Protein AF-Q67LI9-F1 (afdb_monomer)

Foldseek 3Di:
DDFLNDDDDWLVVLLVSLVVVLVVCLVVLFLLNLQSVLLSLLSVLLVVCLVDPQAPDSPLVGQLSRQLSRLVRVLVVCVVVVHDHQLLSVLLRVCRVVLQFDSLLNNVSSCLCSLQQRNLVSLLVSCVVVVVVVDPVSLVRSVVRLCSSLVSLQVSLVVSVVLSCVLCVVPCVVVVVLCVVSVVCSDSVVSSVSSVNSSVLSVQCNPQPDDVSNVVSSVVSSVVSNVVSVVSRVSPVRNVCSVVSVVSSPDDDD

InterPro domains:
  IPR046037 Protein of unknown function DUF5995 [PF19458] (11-233)

Secondary structure (DSSP, 8-state):
-EETTEE--SHHHHHHHHHHHHHHHHHHT-TTHHHHHHHHHHHHHHHHHHTSTT-S-HHHHHHHHHHHHHHHHHHHHHHHHT----HHHHHHHHHHHTT-S-HHHHHHHHHHIIIIIIHHHHHHHHHHHHTGGG-HHHHHHHHHHHHHHHHHHHHHHHHHHHHHHHHHHHHHGGGHHHHHHHHHHHSHHHHHHHHHHHHHHHHHHHH-SSHHHHHHHHHHHHHHHHHHHHHHHH-HHHHHHHHHHGGGTT----

Organism: Symbiobacterium thermophilum (strain DSM 24528 / JCM 14929 / IAM 14863 / T) (NCBI:txid292459)

Nearest PDB structures (foldseek):
  8r5s-assembly1_B  TM=1.930E-01  e=5.412E-01  unidentified
  7unh-assembly1_A  TM=2.767E-01  e=8.060E+00  synthetic construct
  8tid-assembly1_C  TM=1.828E-01  e=8.060E+00  Tetrahymena thermophila

Structure (mmCIF, N/CA/C/O backbone):
data_AF-Q67LI9-F1
#
_entry.id   AF-Q67LI9-F1
#
loop_
_atom_site.group_PDB
_atom_site.id
_atom_site.type_symbol
_atom_site.label_atom_id
_atom_site.label_alt_id
_atom_site.label_comp_id
_atom_site.label_asym_id
_atom_site.label_entity_id
_atom_site.label_seq_id
_atom_site.pdbx_PDB_ins_code
_atom_site.Cartn_x
_atom_site.Cartn_y
_atom_site.Cartn_z
_atom_site.occupancy
_atom_site.B_iso_or_equiv
_atom_site.auth_seq_id
_atom_site.auth_comp_id
_atom_site.auth_asym_id
_atom_site.auth_atom_id
_atom_site.pdbx_PDB_model_num
ATOM 1 N N . MET A 1 1 ? -5.775 -15.664 7.928 1.00 85.06 1 MET A N 1
ATOM 2 C CA . MET A 1 1 ? -6.724 -14.981 6.993 1.00 85.06 1 MET A CA 1
ATOM 3 C C . MET A 1 1 ? -6.527 -15.551 5.591 1.00 85.06 1 MET A C 1
ATOM 5 O O . MET A 1 1 ? -5.397 -15.896 5.289 1.00 85.06 1 MET A O 1
ATOM 9 N N . ARG A 1 2 ? -7.555 -15.694 4.735 1.00 85.88 2 ARG A N 1
ATOM 10 C CA . ARG A 1 2 ? -7.341 -16.197 3.357 1.00 85.88 2 ARG A CA 1
ATOM 11 C C . ARG A 1 2 ? -7.031 -15.061 2.378 1.00 85.88 2 ARG A C 1
ATOM 13 O O . ARG A 1 2 ? -7.727 -14.051 2.404 1.00 85.88 2 ARG A O 1
ATOM 20 N N . MET A 1 3 ? -6.006 -15.234 1.543 1.00 87.56 3 MET A N 1
ATOM 21 C CA . MET A 1 3 ? -5.584 -14.292 0.493 1.00 87.56 3 MET A CA 1
ATOM 22 C C . MET A 1 3 ? -5.038 -15.072 -0.698 1.00 87.56 3 MET A C 1
ATOM 24 O O . MET A 1 3 ? -4.199 -15.955 -0.508 1.00 87.56 3 MET A O 1
ATOM 28 N N . GLY A 1 4 ? -5.486 -14.771 -1.918 1.00 75.31 4 GLY A N 1
ATOM 29 C CA . GLY A 1 4 ? -4.904 -15.376 -3.116 1.00 75.31 4 GLY A CA 1
ATOM 30 C C . GLY A 1 4 ? -5.006 -16.905 -3.124 1.00 75.31 4 GLY A C 1
ATOM 31 O O . GLY A 1 4 ? -4.106 -17.592 -3.600 1.00 75.31 4 GLY A O 1
ATOM 32 N N . GLY A 1 5 ? -6.067 -17.441 -2.514 1.00 79.19 5 GLY A N 1
ATOM 33 C CA . GLY A 1 5 ? -6.303 -18.878 -2.364 1.00 79.19 5 GLY A CA 1
ATOM 34 C C . GLY A 1 5 ? -5.589 -19.569 -1.193 1.00 79.19 5 GLY A C 1
ATOM 35 O O . GLY A 1 5 ? -5.961 -20.703 -0.887 1.00 79.19 5 GLY A O 1
ATOM 36 N N . ALA A 1 6 ? -4.658 -18.918 -0.488 1.00 84.81 6 ALA A N 1
ATOM 37 C CA . ALA A 1 6 ? -3.889 -19.506 0.616 1.00 84.81 6 ALA A CA 1
ATOM 38 C C . ALA A 1 6 ? -4.281 -18.938 1.988 1.00 84.81 6 ALA A C 1
ATOM 40 O O . ALA A 1 6 ? -4.876 -17.864 2.085 1.00 84.81 6 ALA A O 1
ATOM 41 N N . GLU A 1 7 ? -3.953 -19.667 3.054 1.00 91.38 7 GLU A N 1
ATOM 42 C CA . GLU A 1 7 ? -4.004 -19.144 4.419 1.00 91.38 7 GLU A CA 1
ATOM 43 C C . GLU A 1 7 ? -2.727 -18.347 4.715 1.00 91.38 7 GLU A C 1
ATOM 45 O O . GLU A 1 7 ? -1.626 -18.798 4.420 1.00 91.38 7 GLU A O 1
ATOM 50 N N . VAL A 1 8 ? -2.895 -17.147 5.265 1.00 95.12 8 VAL A N 1
ATOM 51 C CA . VAL A 1 8 ? -1.826 -16.202 5.598 1.00 95.12 8 VAL A CA 1
ATOM 52 C C . VAL A 1 8 ? -1.918 -15.868 7.080 1.00 95.12 8 VAL A C 1
ATOM 54 O O . VAL A 1 8 ? -2.942 -15.328 7.530 1.00 95.12 8 VAL A O 1
ATOM 57 N N . ASN A 1 9 ? -0.851 -16.181 7.816 1.00 93.06 9 ASN A N 1
ATOM 58 C CA . ASN A 1 9 ? -0.729 -15.976 9.260 1.00 93.06 9 ASN A CA 1
ATOM 59 C C . ASN A 1 9 ? 0.399 -15.006 9.639 1.00 93.06 9 ASN A C 1
ATOM 61 O O . ASN A 1 9 ? 0.410 -14.502 10.758 1.00 93.06 9 ASN A O 1
ATOM 65 N N . GLY A 1 10 ? 1.302 -14.693 8.709 1.00 96.38 10 GLY A N 1
ATOM 66 C CA . GLY A 1 10 ? 2.385 -13.735 8.917 1.00 96.38 10 GLY A CA 1
ATOM 67 C C . GLY A 1 10 ? 2.911 -13.142 7.616 1.00 96.38 10 GLY A C 1
ATOM 68 O O . GLY A 1 10 ? 2.437 -13.455 6.518 1.00 96.38 10 GLY A O 1
ATOM 69 N N . ILE A 1 11 ? 3.914 -12.274 7.734 1.00 96.81 11 ILE A N 1
ATOM 70 C CA . ILE A 1 11 ? 4.489 -11.579 6.574 1.00 96.81 11 ILE A CA 1
ATOM 71 C C . ILE A 1 11 ? 5.223 -12.526 5.608 1.00 96.81 11 ILE A C 1
ATOM 73 O O . ILE A 1 11 ? 5.323 -12.237 4.415 1.00 96.81 11 ILE A O 1
ATOM 77 N N . ASP A 1 12 ? 5.721 -13.663 6.103 1.00 96.94 12 ASP A N 1
ATOM 78 C CA . ASP A 1 12 ? 6.359 -14.695 5.281 1.00 96.94 12 ASP A CA 1
ATOM 79 C C . ASP A 1 12 ? 5.343 -15.407 4.371 1.00 96.94 12 ASP A C 1
ATOM 81 O O . ASP A 1 12 ? 5.588 -15.533 3.168 1.00 96.94 12 ASP A O 1
ATOM 85 N N . ASP A 1 13 ? 4.167 -15.768 4.895 1.00 97.44 13 ASP A N 1
ATOM 86 C CA . ASP A 1 13 ? 3.078 -16.339 4.090 1.00 97.44 13 ASP A CA 1
ATOM 87 C C . ASP A 1 13 ? 2.585 -15.334 3.043 1.00 97.44 13 ASP A C 1
ATOM 89 O O . ASP A 1 13 ? 2.362 -15.682 1.883 1.00 97.44 13 ASP A O 1
ATOM 93 N N . LEU A 1 14 ? 2.464 -14.058 3.431 1.00 97.88 14 LEU A N 1
ATOM 94 C CA . LEU A 1 14 ? 2.095 -12.985 2.511 1.00 97.88 14 LEU A CA 1
ATOM 95 C C . LEU A 1 14 ? 3.089 -12.892 1.342 1.00 97.88 14 LEU A C 1
ATOM 97 O O . LEU A 1 14 ? 2.675 -12.817 0.184 1.00 97.88 14 LEU A O 1
ATOM 101 N N . ALA A 1 15 ? 4.394 -12.930 1.625 1.00 97.38 15 ALA A N 1
ATOM 102 C CA . ALA A 1 15 ? 5.422 -12.908 0.588 1.00 97.38 15 ALA A CA 1
ATOM 103 C C . ALA A 1 15 ? 5.319 -14.121 -0.354 1.00 97.38 15 ALA A C 1
ATOM 105 O O . ALA A 1 15 ? 5.457 -13.958 -1.569 1.00 97.38 15 ALA A O 1
ATOM 106 N N . ALA A 1 16 ? 5.007 -15.307 0.176 1.00 97.19 16 ALA A N 1
ATOM 107 C CA . ALA A 1 16 ? 4.789 -16.504 -0.633 1.00 97.19 16 ALA A CA 1
ATOM 108 C C . ALA A 1 16 ? 3.566 -16.366 -1.562 1.00 97.19 16 ALA A C 1
ATOM 110 O O . ALA A 1 16 ? 3.640 -16.726 -2.739 1.00 97.19 16 ALA A O 1
ATOM 111 N N . VAL A 1 17 ? 2.460 -15.777 -1.087 1.00 97.56 17 VAL A N 1
ATOM 112 C CA . VAL A 1 17 ? 1.289 -15.483 -1.936 1.00 97.56 17 VAL A CA 1
ATOM 113 C C . VAL A 1 17 ? 1.656 -14.516 -3.066 1.00 97.56 17 VAL A C 1
ATOM 115 O O . VAL A 1 17 ? 1.248 -14.727 -4.214 1.00 97.56 17 VAL A O 1
ATOM 118 N N . MET A 1 18 ? 2.460 -13.486 -2.778 1.00 97.75 18 MET A N 1
ATOM 119 C CA . MET A 1 18 ? 2.963 -12.563 -3.802 1.00 97.75 18 MET A CA 1
ATOM 120 C C . MET A 1 18 ? 3.827 -13.276 -4.845 1.00 97.75 18 MET A C 1
ATOM 122 O O . MET A 1 18 ? 3.674 -12.998 -6.032 1.00 97.75 18 MET A O 1
ATOM 126 N N . ASP A 1 19 ? 4.690 -14.206 -4.430 1.00 97.00 19 ASP A N 1
ATOM 127 C CA . ASP A 1 19 ? 5.540 -14.988 -5.336 1.00 97.00 19 ASP A CA 1
ATOM 128 C C . ASP A 1 19 ? 4.728 -15.830 -6.322 1.00 97.00 19 ASP A C 1
ATOM 130 O O . ASP A 1 19 ? 5.009 -15.831 -7.522 1.00 97.00 19 ASP A O 1
ATOM 134 N N . VAL A 1 20 ? 3.670 -16.487 -5.844 1.00 96.69 20 VAL A N 1
ATOM 135 C CA . VAL A 1 20 ? 2.765 -17.263 -6.703 1.00 96.69 20 VAL A CA 1
ATOM 136 C C . VAL A 1 20 ? 2.093 -16.368 -7.751 1.00 96.69 20 VAL A C 1
ATOM 138 O O . VAL A 1 20 ? 2.043 -16.719 -8.934 1.00 96.69 20 VAL A O 1
ATOM 141 N N . HIS A 1 21 ? 1.610 -15.190 -7.348 1.00 96.12 21 HIS A N 1
ATOM 142 C CA . HIS A 1 21 ? 0.944 -14.257 -8.261 1.00 96.12 21 HIS A CA 1
ATOM 143 C C . HIS A 1 21 ? 1.915 -13.620 -9.253 1.00 96.12 21 HIS A C 1
ATOM 145 O O . HIS A 1 21 ? 1.576 -13.501 -10.430 1.00 96.12 21 HIS A O 1
ATOM 151 N N . LEU A 1 22 ? 3.127 -13.270 -8.815 1.00 95.19 22 LEU A N 1
ATOM 152 C CA . LEU A 1 22 ? 4.182 -12.788 -9.703 1.00 95.19 22 LEU A CA 1
ATOM 153 C C . LEU A 1 22 ? 4.551 -13.841 -10.744 1.00 95.19 22 LEU A C 1
ATOM 155 O O . LEU A 1 22 ? 4.566 -13.531 -11.929 1.00 95.19 22 LEU A O 1
ATOM 159 N N . ALA A 1 23 ? 4.740 -15.101 -10.345 1.00 94.88 23 ALA A N 1
ATOM 160 C CA . ALA A 1 23 ? 5.041 -16.176 -11.288 1.00 94.88 23 ALA A CA 1
ATOM 161 C C . ALA A 1 23 ? 3.936 -16.362 -12.349 1.00 94.88 23 ALA A C 1
ATOM 163 O O . ALA A 1 23 ? 4.237 -16.641 -13.514 1.00 94.88 23 ALA A O 1
ATOM 164 N N . ARG A 1 24 ? 2.660 -16.191 -11.969 1.00 94.94 24 ARG A N 1
ATOM 165 C CA . ARG A 1 24 ? 1.522 -16.186 -12.905 1.00 94.94 24 ARG A CA 1
ATOM 166 C C . ARG A 1 24 ? 1.581 -14.976 -13.840 1.00 94.94 24 ARG A C 1
ATOM 168 O O . ARG A 1 24 ? 1.595 -15.144 -15.055 1.00 94.94 24 ARG A O 1
ATOM 175 N N . PHE A 1 25 ? 1.681 -13.769 -13.290 1.00 93.38 25 PHE A N 1
ATOM 176 C CA . PHE A 1 25 ? 1.723 -12.539 -14.081 1.00 93.38 25 PHE A CA 1
ATOM 177 C C . PHE A 1 25 ? 2.907 -12.497 -15.054 1.00 93.38 25 PHE A C 1
ATOM 179 O O . PHE A 1 25 ? 2.765 -12.025 -16.180 1.00 93.38 25 PHE A O 1
ATOM 186 N N . ASP A 1 26 ? 4.048 -13.064 -14.679 1.00 88.06 26 ASP A N 1
ATOM 187 C CA . ASP A 1 26 ? 5.252 -13.109 -15.512 1.00 88.06 26 ASP A CA 1
ATOM 188 C C . ASP A 1 26 ? 5.137 -14.076 -16.679 1.00 88.06 26 ASP A C 1
ATOM 190 O O . ASP A 1 26 ? 5.690 -13.837 -17.758 1.00 88.06 26 ASP A O 1
ATOM 194 N N . ARG A 1 27 ? 4.415 -15.176 -16.462 1.00 92.00 27 ARG A N 1
ATOM 195 C CA . ARG A 1 27 ? 4.072 -16.132 -17.511 1.00 92.00 27 ARG A CA 1
ATOM 196 C C . ARG A 1 27 ? 3.156 -15.490 -18.548 1.00 92.00 27 ARG A C 1
ATOM 198 O O . ARG A 1 27 ? 3.379 -15.676 -19.741 1.00 92.00 27 ARG A O 1
ATOM 205 N N . ASP A 1 28 ? 2.202 -14.689 -18.087 1.00 89.81 28 ASP A N 1
ATOM 206 C CA . ASP A 1 28 ? 1.152 -14.104 -18.925 1.00 89.81 28 ASP A CA 1
ATOM 207 C C . ASP A 1 28 ? 1.546 -12.728 -19.510 1.00 89.81 28 ASP A C 1
ATOM 209 O O . ASP A 1 28 ? 0.832 -12.143 -20.334 1.00 89.81 28 ASP A O 1
ATOM 213 N N . GLY A 1 29 ? 2.702 -12.189 -19.101 1.00 84.81 29 GLY A N 1
ATOM 214 C CA . GLY A 1 29 ? 3.136 -10.837 -19.456 1.00 84.81 29 GLY A CA 1
ATOM 215 C C . GLY A 1 29 ? 2.133 -9.778 -18.988 1.00 84.81 29 GLY A C 1
ATOM 216 O O . GLY A 1 29 ? 1.773 -8.868 -19.751 1.00 84.81 29 GLY A O 1
ATOM 217 N N . ASP A 1 30 ? 1.620 -9.954 -17.773 1.00 89.44 30 ASP A N 1
ATOM 218 C CA . ASP A 1 30 ? 0.623 -9.103 -17.140 1.00 89.44 30 ASP A CA 1
ATOM 219 C C . ASP A 1 30 ? 1.289 -7.883 -16.488 1.00 89.44 30 ASP A C 1
ATOM 221 O O . ASP A 1 30 ? 2.209 -7.991 -15.677 1.00 89.44 30 ASP A O 1
ATOM 225 N N . HIS A 1 31 ? 0.799 -6.694 -16.835 1.00 89.56 31 HIS A N 1
ATOM 226 C CA . HIS A 1 31 ? 1.325 -5.428 -16.331 1.00 89.56 31 HIS A CA 1
ATOM 227 C C . HIS A 1 31 ? 1.081 -5.231 -14.830 1.00 89.56 31 HIS A C 1
ATOM 229 O O . HIS A 1 31 ? 1.785 -4.446 -14.197 1.00 89.56 31 HIS A O 1
ATOM 235 N N . ARG A 1 32 ? 0.145 -5.973 -14.225 1.00 93.69 32 ARG A N 1
ATOM 236 C CA . ARG A 1 32 ? -0.070 -5.973 -12.771 1.00 93.69 32 ARG A CA 1
ATOM 237 C C . ARG A 1 32 ? 1.166 -6.456 -11.999 1.00 93.69 32 ARG A C 1
ATOM 239 O O . ARG A 1 32 ? 1.338 -6.060 -10.846 1.00 93.69 32 ARG A O 1
ATOM 246 N N . ALA A 1 33 ? 2.076 -7.205 -12.641 1.00 92.06 33 ALA A N 1
ATOM 247 C CA . ALA A 1 33 ? 3.378 -7.561 -12.066 1.00 92.06 33 ALA A CA 1
ATOM 248 C C . ALA A 1 33 ? 4.219 -6.335 -11.680 1.00 92.06 33 ALA A C 1
ATOM 250 O O . ALA A 1 33 ? 4.979 -6.400 -10.719 1.00 92.06 33 ALA A O 1
ATOM 251 N N . ALA A 1 34 ? 4.083 -5.216 -12.400 1.00 89.38 34 ALA A N 1
ATOM 252 C CA . ALA A 1 34 ? 4.878 -4.007 -12.197 1.00 89.38 34 ALA A CA 1
ATOM 253 C C . ALA A 1 34 ? 4.811 -3.502 -10.752 1.00 89.38 34 ALA A C 1
ATOM 255 O O . ALA A 1 34 ? 5.822 -3.414 -10.055 1.00 89.38 34 ALA A O 1
ATOM 256 N N . PHE A 1 35 ? 3.593 -3.213 -10.296 1.00 93.94 35 PHE A N 1
ATOM 257 C CA . PHE A 1 35 ? 3.341 -2.791 -8.929 1.00 93.94 35 PHE A CA 1
ATOM 258 C C . PHE A 1 35 ? 3.609 -3.928 -7.938 1.00 93.94 35 PHE A C 1
ATOM 260 O O . PHE A 1 35 ? 4.260 -3.696 -6.921 1.00 93.94 35 PHE A O 1
ATOM 267 N N . LEU A 1 36 ? 3.167 -5.158 -8.238 1.00 96.06 36 LEU A N 1
ATOM 268 C CA . LEU A 1 36 ? 3.312 -6.276 -7.305 1.00 96.06 36 LEU A CA 1
ATOM 269 C C . LEU A 1 36 ? 4.783 -6.581 -6.976 1.00 96.06 36 LEU A C 1
ATOM 271 O O . LEU A 1 36 ? 5.085 -6.920 -5.836 1.00 96.06 36 LEU A O 1
ATOM 275 N N . ARG A 1 37 ? 5.724 -6.393 -7.912 1.00 93.38 37 ARG A N 1
ATOM 276 C CA . ARG A 1 37 ? 7.164 -6.534 -7.628 1.00 93.38 37 ARG A CA 1
ATOM 277 C C . ARG A 1 37 ? 7.670 -5.488 -6.650 1.00 93.38 37 ARG A C 1
ATOM 279 O O . ARG A 1 37 ? 8.372 -5.837 -5.703 1.00 93.38 37 ARG A O 1
ATOM 286 N N . VAL A 1 38 ? 7.310 -4.221 -6.866 1.00 92.94 38 VAL A N 1
ATOM 287 C CA . VAL A 1 38 ? 7.677 -3.122 -5.959 1.00 92.94 38 VAL A CA 1
ATOM 288 C C . VAL A 1 38 ? 7.086 -3.376 -4.575 1.00 92.94 38 VAL A C 1
ATOM 290 O O . VAL A 1 38 ? 7.788 -3.275 -3.568 1.00 92.94 38 VAL A O 1
ATOM 293 N N . TYR A 1 39 ? 5.819 -3.785 -4.525 1.00 96.50 39 TYR A N 1
ATOM 294 C CA . TYR A 1 39 ? 5.141 -4.091 -3.276 1.00 96.50 39 TYR A CA 1
ATOM 295 C C . TYR A 1 39 ? 5.767 -5.287 -2.548 1.00 96.50 39 TYR A C 1
ATOM 297 O O . TYR A 1 39 ? 6.025 -5.216 -1.343 1.00 96.50 39 TYR A O 1
ATOM 305 N N . ARG A 1 40 ? 6.109 -6.356 -3.272 1.00 96.88 40 ARG A N 1
ATOM 306 C CA . ARG A 1 40 ? 6.830 -7.493 -2.702 1.00 96.88 40 ARG A CA 1
ATOM 307 C C . ARG A 1 40 ? 8.186 -7.075 -2.154 1.00 96.88 40 ARG A C 1
ATOM 309 O O . ARG A 1 40 ? 8.519 -7.437 -1.030 1.00 96.88 40 ARG A O 1
ATOM 316 N N . HIS A 1 41 ? 8.960 -6.299 -2.907 1.00 94.62 41 HIS A N 1
ATOM 317 C CA . HIS A 1 41 ? 10.265 -5.829 -2.453 1.00 94.62 41 HIS A CA 1
ATOM 318 C C . HIS A 1 41 ? 10.153 -5.007 -1.158 1.00 94.62 41 HIS A C 1
ATOM 320 O O . HIS A 1 41 ? 10.883 -5.269 -0.202 1.00 94.62 41 HIS A O 1
ATOM 326 N N . MET A 1 42 ? 9.165 -4.109 -1.077 1.00 95.75 42 MET A N 1
ATOM 327 C CA . MET A 1 42 ? 8.843 -3.377 0.150 1.00 95.75 42 MET A CA 1
ATOM 328 C C . MET A 1 42 ? 8.455 -4.315 1.305 1.00 95.75 42 MET A C 1
ATOM 330 O O . MET A 1 42 ? 8.948 -4.162 2.421 1.00 95.75 42 MET A O 1
ATOM 334 N N . THR A 1 43 ? 7.618 -5.319 1.044 1.00 97.56 43 THR A N 1
ATOM 335 C CA . THR A 1 43 ? 7.177 -6.306 2.046 1.00 97.56 43 THR A CA 1
ATOM 336 C C . THR A 1 43 ? 8.357 -7.096 2.616 1.00 97.56 43 THR A C 1
ATOM 338 O O . THR A 1 43 ? 8.474 -7.247 3.831 1.00 97.56 43 THR A O 1
ATOM 341 N N . LEU A 1 44 ? 9.294 -7.528 1.766 1.00 97.25 44 LEU A N 1
ATOM 342 C CA . LEU A 1 44 ? 10.511 -8.212 2.210 1.00 97.25 44 LEU A CA 1
ATOM 343 C C . LEU A 1 44 ? 11.442 -7.298 3.017 1.00 97.25 44 LEU A C 1
ATOM 345 O O . LEU A 1 44 ? 12.062 -7.758 3.977 1.00 97.25 44 LEU A O 1
ATOM 349 N N . ALA A 1 45 ? 11.533 -6.016 2.656 1.00 97.00 45 ALA A N 1
ATOM 350 C CA . ALA A 1 45 ? 12.309 -5.040 3.413 1.00 97.00 45 ALA A CA 1
ATOM 351 C C . ALA A 1 45 ? 11.710 -4.807 4.811 1.00 97.00 45 ALA A C 1
ATOM 353 O O . ALA A 1 45 ? 12.446 -4.789 5.797 1.00 97.00 45 ALA A O 1
ATOM 354 N N . VAL A 1 46 ? 10.379 -4.705 4.922 1.00 97.94 46 VAL A N 1
ATOM 355 C CA . VAL A 1 46 ? 9.682 -4.636 6.218 1.00 97.94 46 VAL A CA 1
ATOM 356 C C . VAL A 1 46 ? 9.926 -5.903 7.029 1.00 97.94 46 VAL A C 1
ATOM 358 O O . VAL A 1 46 ? 10.305 -5.802 8.194 1.00 97.94 46 VAL A O 1
ATOM 361 N N . ARG A 1 47 ? 9.804 -7.086 6.414 1.00 97.62 47 ARG A N 1
ATOM 362 C CA . ARG A 1 47 ? 10.091 -8.369 7.068 1.00 97.62 47 ARG A CA 1
ATOM 363 C C . ARG A 1 47 ? 11.478 -8.401 7.706 1.00 97.62 47 ARG A C 1
ATOM 365 O O . ARG A 1 47 ? 11.626 -8.867 8.829 1.00 97.62 47 ARG A O 1
ATOM 372 N N . GLU A 1 48 ? 12.496 -7.901 7.013 1.00 97.31 48 GLU A N 1
ATOM 373 C CA . GLU A 1 48 ? 13.849 -7.853 7.570 1.00 97.31 48 GLU A CA 1
ATOM 374 C C . GLU A 1 48 ? 13.952 -6.892 8.766 1.00 97.31 48 GLU A C 1
ATOM 376 O O . GLU A 1 48 ? 14.654 -7.173 9.737 1.00 97.31 48 GLU A O 1
ATOM 381 N N . ARG A 1 49 ? 13.221 -5.772 8.740 1.00 97.56 49 ARG A N 1
ATOM 382 C CA . ARG A 1 49 ? 13.191 -4.805 9.850 1.00 97.56 49 ARG A CA 1
ATOM 383 C C . ARG A 1 49 ? 12.437 -5.317 11.071 1.00 97.56 49 ARG A C 1
ATOM 385 O O . ARG A 1 49 ? 12.830 -4.973 12.179 1.00 97.56 49 ARG A O 1
ATOM 392 N N . LEU A 1 50 ? 11.427 -6.167 10.885 1.00 97.62 50 LEU A N 1
ATOM 393 C CA . LEU A 1 50 ? 10.707 -6.827 11.981 1.00 97.62 50 LEU A CA 1
ATOM 394 C C . LEU A 1 50 ? 11.620 -7.713 12.845 1.00 97.62 50 LEU A C 1
ATOM 396 O O . LEU A 1 50 ? 11.353 -7.899 14.027 1.00 97.62 50 LEU A O 1
ATOM 400 N N . ARG A 1 51 ? 12.725 -8.223 12.285 1.00 95.44 51 ARG A N 1
ATOM 401 C CA . ARG A 1 51 ? 13.693 -9.093 12.981 1.00 95.44 51 ARG A CA 1
ATOM 402 C C . ARG A 1 51 ? 14.767 -8.326 13.762 1.00 95.44 51 ARG A C 1
ATOM 404 O O . ARG A 1 51 ? 15.691 -8.934 14.297 1.00 95.44 51 ARG A O 1
ATOM 411 N N . ARG A 1 52 ? 14.693 -6.993 13.797 1.00 95.06 52 ARG A N 1
ATOM 412 C CA . ARG A 1 52 ? 15.699 -6.099 14.391 1.00 95.06 52 ARG A CA 1
ATOM 413 C C . ARG A 1 52 ? 15.026 -5.109 15.354 1.00 95.06 52 ARG A C 1
ATOM 415 O O . ARG A 1 52 ? 13.832 -4.854 15.210 1.00 95.06 52 ARG A O 1
ATOM 422 N N . PRO A 1 53 ? 15.763 -4.496 16.301 1.00 95.50 53 PRO A N 1
ATOM 423 C CA . PRO A 1 53 ? 15.226 -3.446 17.171 1.00 95.50 53 PRO A CA 1
ATOM 424 C C . PRO A 1 53 ? 15.012 -2.145 16.378 1.00 95.50 53 PRO A C 1
ATOM 426 O O . PRO A 1 53 ? 15.825 -1.224 16.421 1.00 95.50 53 PRO A O 1
ATOM 429 N N . PHE A 1 54 ? 13.941 -2.108 15.587 1.00 96.69 54 PHE A N 1
ATOM 430 C CA . PHE A 1 54 ? 13.621 -1.013 14.669 1.00 96.69 54 PHE A CA 1
ATOM 431 C C . PHE A 1 54 ? 12.250 -0.381 14.944 1.00 96.69 54 PHE A C 1
ATOM 433 O O . PHE A 1 54 ? 12.099 0.832 14.801 1.00 96.69 54 PHE A O 1
ATOM 440 N N . PHE A 1 55 ? 11.276 -1.189 15.367 1.00 98.06 55 PHE A N 1
ATOM 441 C CA . PHE A 1 55 ? 9.925 -0.759 15.730 1.00 98.06 55 PHE A CA 1
ATOM 442 C C . PHE A 1 55 ? 9.715 -0.858 17.246 1.00 98.06 55 PHE A C 1
ATOM 444 O O . PHE A 1 55 ? 10.324 -1.704 17.902 1.00 98.06 55 PHE A O 1
ATOM 451 N N . LEU A 1 56 ? 8.852 -0.004 17.795 1.00 97.38 56 LEU A N 1
ATOM 452 C CA . LEU A 1 56 ? 8.410 -0.056 19.189 1.00 97.38 56 LEU A CA 1
ATOM 453 C C . LEU A 1 56 ? 7.479 -1.245 19.444 1.00 97.38 56 LEU A C 1
ATOM 455 O O . LEU A 1 56 ? 7.516 -1.812 20.536 1.00 97.38 56 LEU A O 1
ATOM 459 N N . ASP A 1 57 ? 6.664 -1.613 18.457 1.00 97.06 57 ASP A N 1
ATOM 460 C CA . ASP A 1 57 ? 5.843 -2.821 18.434 1.00 97.06 57 ASP A CA 1
ATOM 461 C C . ASP A 1 57 ? 5.916 -3.493 17.046 1.00 97.06 57 ASP A C 1
ATOM 463 O O . ASP A 1 57 ? 5.101 -3.225 16.154 1.00 97.06 57 ASP A O 1
ATOM 467 N N . PRO A 1 58 ? 6.890 -4.400 16.843 1.00 97.50 58 PRO A N 1
ATOM 468 C CA . PRO A 1 58 ? 7.007 -5.166 15.606 1.00 97.50 58 PRO A CA 1
ATOM 469 C C . PRO A 1 58 ? 5.752 -5.990 15.282 1.00 97.50 58 PRO A C 1
ATOM 471 O O . PRO A 1 58 ? 5.402 -6.136 14.112 1.00 97.50 58 PRO A O 1
ATOM 474 N N . ALA A 1 59 ? 5.040 -6.499 16.291 1.00 96.94 59 ALA A N 1
ATOM 475 C CA . ALA A 1 59 ? 3.859 -7.326 16.067 1.00 96.94 59 ALA A CA 1
ATOM 476 C C . ALA A 1 59 ? 2.699 -6.498 15.494 1.00 96.94 59 ALA A C 1
ATOM 478 O O . ALA A 1 59 ? 1.982 -6.967 14.611 1.00 96.94 59 ALA A O 1
ATOM 479 N N . TRP A 1 60 ? 2.528 -5.254 15.950 1.00 97.25 60 TRP A N 1
ATOM 480 C CA . TRP A 1 60 ? 1.566 -4.320 15.359 1.00 97.25 60 TRP A CA 1
ATOM 481 C C . TRP A 1 60 ? 1.901 -4.008 13.900 1.00 97.25 60 TRP A C 1
ATOM 483 O O . TRP A 1 60 ? 1.023 -4.063 13.038 1.00 97.25 60 TRP A O 1
ATOM 493 N N . VAL A 1 61 ? 3.177 -3.757 13.594 1.00 98.38 61 VAL A N 1
ATOM 494 C CA . VAL A 1 61 ? 3.620 -3.506 12.214 1.00 98.38 61 VAL A CA 1
ATOM 495 C C . VAL A 1 61 ? 3.369 -4.718 11.315 1.00 98.38 61 VAL A C 1
ATOM 497 O O . VAL A 1 61 ? 2.924 -4.548 10.180 1.00 98.38 61 VAL A O 1
ATOM 500 N N . GLU A 1 62 ? 3.597 -5.937 11.808 1.00 98.19 62 GLU A N 1
ATOM 501 C CA . GLU A 1 62 ? 3.286 -7.158 11.063 1.00 98.19 62 GLU A CA 1
ATOM 502 C C . GLU A 1 62 ? 1.780 -7.315 10.817 1.00 98.19 62 GLU A C 1
ATOM 504 O O . GLU A 1 62 ? 1.377 -7.579 9.683 1.00 98.19 62 GLU A O 1
ATOM 509 N N . ARG A 1 63 ? 0.933 -7.069 11.829 1.00 97.81 63 ARG A N 1
ATOM 510 C CA . ARG A 1 63 ? -0.532 -7.071 11.659 1.00 97.81 63 ARG A CA 1
ATOM 511 C C . ARG A 1 63 ? -0.971 -6.071 10.592 1.00 97.81 63 ARG A C 1
ATOM 513 O O . ARG A 1 63 ? -1.768 -6.426 9.722 1.00 97.81 63 ARG A O 1
ATOM 520 N N . VAL A 1 64 ? -0.418 -4.854 10.614 1.00 98.25 64 VAL A N 1
ATOM 521 C CA . VAL A 1 64 ? -0.655 -3.838 9.577 1.00 98.25 64 VAL A CA 1
ATOM 522 C C . VAL A 1 64 ? -0.213 -4.355 8.212 1.00 98.25 64 VAL A C 1
ATOM 524 O O . VAL A 1 64 ? -1.002 -4.291 7.278 1.00 98.25 64 VAL A O 1
ATOM 527 N N . ALA A 1 65 ? 0.995 -4.909 8.077 1.00 98.19 65 ALA A N 1
ATOM 528 C CA . ALA A 1 65 ? 1.511 -5.406 6.800 1.00 98.19 65 ALA A CA 1
ATOM 529 C C . ALA A 1 65 ? 0.658 -6.547 6.216 1.00 98.19 65 ALA A C 1
ATOM 531 O O . ALA A 1 65 ? 0.323 -6.518 5.030 1.00 98.19 65 ALA A O 1
ATOM 532 N N . VAL A 1 66 ? 0.258 -7.515 7.044 1.00 98.12 66 VAL A N 1
ATOM 533 C CA . VAL A 1 66 ? -0.598 -8.638 6.634 1.00 98.12 66 VAL A CA 1
ATOM 534 C C . VAL A 1 66 ? -1.984 -8.141 6.241 1.00 98.12 66 VAL A C 1
ATOM 536 O O . VAL A 1 66 ? -2.478 -8.478 5.163 1.00 98.12 66 VAL A O 1
ATOM 539 N N . ARG A 1 67 ? -2.608 -7.291 7.065 1.00 98.31 67 ARG A N 1
ATOM 540 C CA . ARG A 1 67 ? -3.929 -6.739 6.750 1.00 98.31 67 ARG A CA 1
ATOM 541 C C . ARG A 1 67 ? -3.890 -5.863 5.501 1.00 98.31 67 ARG A C 1
ATOM 543 O O . ARG A 1 67 ? -4.815 -5.915 4.701 1.00 98.31 67 ARG A O 1
ATOM 550 N N . PHE A 1 68 ? -2.807 -5.126 5.292 1.00 98.31 68 PHE A N 1
ATOM 551 C CA . PHE A 1 68 ? -2.586 -4.341 4.085 1.00 98.31 68 PHE A CA 1
ATOM 552 C C . PHE A 1 68 ? -2.508 -5.225 2.838 1.00 98.31 68 PHE A C 1
ATOM 554 O O . PHE A 1 68 ? -3.204 -4.957 1.861 1.00 98.31 68 PHE A O 1
ATOM 561 N N . GLY A 1 69 ? -1.778 -6.341 2.914 1.00 98.06 69 GLY A N 1
ATOM 562 C CA . GLY A 1 69 ? -1.746 -7.354 1.856 1.00 98.06 69 GLY A CA 1
ATOM 563 C C . GLY A 1 69 ? -3.122 -7.910 1.514 1.00 98.06 69 GLY A C 1
ATOM 564 O O . GLY A 1 69 ? -3.446 -8.052 0.335 1.00 98.06 69 GLY A O 1
ATOM 565 N N . TRP A 1 70 ? -3.970 -8.138 2.520 1.00 97.94 70 TRP A N 1
ATOM 566 C CA . TRP A 1 70 ? -5.342 -8.578 2.273 1.00 97.94 70 TRP A CA 1
ATOM 567 C C . TRP A 1 70 ? -6.132 -7.593 1.415 1.00 97.94 70 TRP A C 1
ATOM 569 O O . TRP A 1 70 ? -6.790 -8.033 0.483 1.00 97.94 70 TRP A O 1
ATOM 579 N N . TYR A 1 71 ? -6.055 -6.284 1.684 1.00 98.38 71 TYR A N 1
ATOM 580 C CA . TYR A 1 71 ? -6.798 -5.285 0.898 1.00 98.38 71 TYR A CA 1
ATOM 581 C C . TYR A 1 71 ? -6.395 -5.311 -0.582 1.00 98.38 71 TYR A C 1
ATOM 583 O O . TYR A 1 71 ? -7.259 -5.232 -1.456 1.00 98.38 71 TYR A O 1
ATOM 591 N N . TYR A 1 72 ? -5.102 -5.496 -0.871 1.00 98.25 72 TYR A N 1
ATOM 592 C CA . TYR A 1 72 ? -4.627 -5.660 -2.245 1.00 98.25 72 TYR A CA 1
ATOM 593 C C . TYR A 1 72 ? -5.200 -6.921 -2.905 1.00 98.25 72 TYR A C 1
ATOM 595 O O . TYR A 1 72 ? -5.736 -6.847 -4.012 1.00 98.25 72 TYR A O 1
ATOM 603 N N . PHE A 1 73 ? -5.098 -8.078 -2.241 1.00 97.88 73 PHE A N 1
ATOM 604 C CA . PHE A 1 73 ? -5.559 -9.343 -2.818 1.00 97.88 73 PHE A CA 1
ATOM 605 C C . PHE A 1 73 ? -7.086 -9.429 -2.911 1.00 97.88 73 PHE A C 1
ATOM 607 O O . PHE A 1 73 ? -7.585 -9.972 -3.889 1.00 97.88 73 PHE A O 1
ATOM 614 N N . ASP A 1 74 ? -7.829 -8.837 -1.976 1.00 97.50 74 ASP A N 1
ATOM 615 C CA . ASP A 1 74 ? -9.288 -8.708 -2.059 1.00 97.50 74 ASP A CA 1
ATOM 616 C C . ASP A 1 74 ? -9.695 -7.861 -3.275 1.00 97.50 74 ASP A C 1
ATOM 618 O O . ASP A 1 74 ? -10.523 -8.284 -4.081 1.00 97.50 74 ASP A O 1
ATOM 622 N N . ALA A 1 75 ? -9.054 -6.704 -3.482 1.00 98.06 75 ALA A N 1
ATOM 623 C CA . 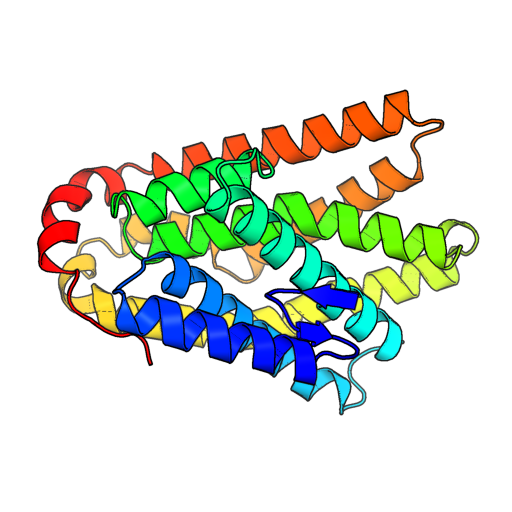ALA A 1 75 ? -9.300 -5.880 -4.664 1.00 98.06 75 ALA A CA 1
ATOM 624 C C . ALA A 1 75 ? -8.938 -6.611 -5.970 1.00 98.06 75 ALA A C 1
ATOM 626 O O . ALA A 1 75 ? -9.666 -6.515 -6.960 1.00 98.06 75 ALA A O 1
ATOM 627 N N . LEU A 1 76 ? -7.828 -7.352 -5.978 1.00 97.44 76 LEU A N 1
ATOM 628 C CA . LEU A 1 76 ? -7.398 -8.136 -7.132 1.00 97.44 76 LEU A CA 1
ATOM 629 C C . LEU A 1 76 ? -8.388 -9.264 -7.454 1.00 97.44 76 LEU A C 1
ATOM 631 O O . LEU A 1 76 ? -8.772 -9.418 -8.611 1.00 97.44 76 LEU A O 1
ATOM 635 N N . GLU A 1 77 ? -8.816 -10.033 -6.453 1.00 96.25 77 GLU A N 1
ATOM 636 C CA . GLU A 1 77 ? -9.763 -11.137 -6.629 1.00 96.25 77 GLU A CA 1
ATOM 637 C C . GLU A 1 77 ? -11.122 -10.646 -7.136 1.00 96.25 77 GLU A C 1
ATOM 639 O O . GLU A 1 77 ? -11.670 -11.249 -8.059 1.00 96.25 77 GLU A O 1
ATOM 644 N N . ARG A 1 78 ? -11.642 -9.536 -6.592 1.00 96.88 78 ARG A N 1
ATOM 645 C CA . ARG A 1 78 ? -12.876 -8.902 -7.092 1.00 96.88 78 ARG A CA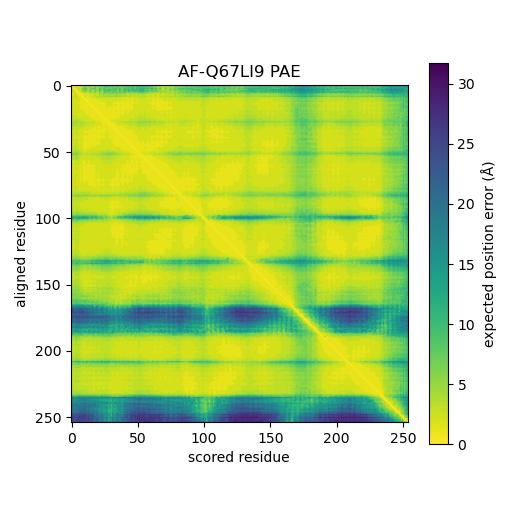 1
ATOM 646 C C . ARG A 1 78 ? -12.751 -8.545 -8.568 1.00 96.88 78 ARG A C 1
ATOM 648 O O . ARG A 1 78 ? -13.592 -8.940 -9.368 1.00 96.88 78 ARG A O 1
ATOM 655 N N . PHE A 1 79 ? -11.660 -7.876 -8.943 1.00 97.00 79 PHE A N 1
ATOM 656 C CA . PHE A 1 79 ? -11.409 -7.512 -10.336 1.00 97.00 79 PHE A CA 1
ATOM 657 C C . PHE A 1 79 ? -11.342 -8.741 -11.258 1.00 97.00 79 PHE A C 1
ATOM 659 O O . PHE A 1 79 ? -11.918 -8.734 -12.342 1.00 97.00 79 PHE A O 1
ATOM 666 N N . GLU A 1 80 ? -10.664 -9.814 -10.836 1.00 95.12 80 GLU A N 1
ATOM 667 C CA . GLU A 1 80 ? -10.528 -11.041 -11.636 1.00 95.12 80 GLU A CA 1
ATOM 668 C C . GLU A 1 80 ? -11.838 -11.825 -11.784 1.00 95.12 80 GLU A C 1
ATOM 670 O O . GLU A 1 80 ? -12.015 -12.523 -12.782 1.00 95.12 80 GLU A O 1
ATOM 675 N N . ARG A 1 81 ? -12.763 -11.692 -10.827 1.00 96.06 81 ARG A N 1
ATOM 676 C CA . ARG A 1 81 ? -14.112 -12.278 -10.892 1.00 96.06 81 ARG A CA 1
ATOM 677 C C . ARG A 1 81 ? -15.110 -11.423 -11.676 1.00 96.06 81 ARG A C 1
ATOM 679 O O . ARG A 1 81 ? -16.202 -11.901 -11.966 1.00 96.06 81 ARG A O 1
ATOM 686 N N . GLY A 1 82 ? -14.732 -10.202 -12.056 1.00 95.50 82 GLY A N 1
ATOM 687 C CA . GLY A 1 82 ? -15.627 -9.240 -12.700 1.00 95.50 82 GLY A CA 1
ATOM 688 C C . GLY A 1 82 ? -16.546 -8.494 -11.727 1.00 95.50 82 GLY A C 1
ATOM 689 O O . GLY A 1 82 ? -17.519 -7.895 -12.177 1.00 95.50 82 GLY A O 1
ATOM 690 N N . ASP A 1 83 ? -16.239 -8.524 -10.428 1.00 96.44 83 ASP A N 1
ATOM 691 C CA . ASP A 1 83 ? -16.900 -7.716 -9.400 1.00 96.44 83 ASP A CA 1
ATOM 692 C C . ASP A 1 83 ? -16.302 -6.295 -9.344 1.00 96.44 83 ASP A C 1
ATOM 694 O O . ASP A 1 83 ? -15.321 -5.982 -10.024 1.00 96.44 83 ASP A O 1
ATOM 698 N N . ASP A 1 84 ? -16.855 -5.439 -8.478 1.00 94.12 84 ASP A N 1
ATOM 699 C CA . ASP A 1 84 ? -16.407 -4.057 -8.284 1.00 94.12 84 ASP A CA 1
ATOM 700 C C . ASP A 1 84 ? -15.342 -3.937 -7.164 1.00 94.12 84 ASP A C 1
ATOM 702 O O . ASP A 1 84 ? -15.675 -3.951 -5.968 1.00 94.12 84 ASP A O 1
ATOM 706 N N . PRO A 1 85 ? -14.040 -3.791 -7.492 1.00 97.31 85 PRO A N 1
ATOM 707 C CA . PRO A 1 85 ? -13.026 -3.388 -6.519 1.00 97.31 85 PRO A CA 1
ATOM 708 C C . PRO A 1 85 ? -13.129 -1.883 -6.194 1.00 97.31 85 PRO A C 1
ATOM 710 O O . PRO A 1 85 ? -13.820 -1.135 -6.893 1.00 97.31 85 PRO A O 1
ATOM 713 N N . PRO A 1 86 ? -12.402 -1.382 -5.172 1.00 97.75 86 PRO A N 1
ATOM 714 C CA . PRO A 1 86 ? -12.346 0.052 -4.886 1.00 97.75 86 PRO A CA 1
ATOM 715 C C . PRO A 1 86 ? -11.981 0.884 -6.133 1.00 97.75 86 PRO A C 1
ATOM 717 O O . PRO A 1 86 ? -11.131 0.452 -6.916 1.00 97.75 86 PRO A O 1
ATOM 720 N N . PRO A 1 87 ? -12.544 2.095 -6.332 1.00 98.25 87 PRO A N 1
ATOM 721 C CA . PRO A 1 87 ? -12.441 2.803 -7.613 1.00 98.25 87 PRO A CA 1
ATOM 722 C C . PRO A 1 87 ? -11.010 3.062 -8.110 1.00 98.25 87 PRO A C 1
ATOM 724 O O . PRO A 1 87 ? -10.742 2.958 -9.308 1.00 98.25 87 PRO A O 1
ATOM 727 N N . ALA A 1 88 ? -10.072 3.374 -7.209 1.00 98.12 88 ALA A N 1
ATOM 728 C CA . ALA A 1 88 ? -8.663 3.556 -7.566 1.00 98.12 88 ALA A CA 1
ATOM 729 C C . ALA A 1 88 ? -8.012 2.247 -8.057 1.00 98.12 88 ALA A C 1
ATOM 731 O O . ALA A 1 88 ? -7.263 2.267 -9.037 1.00 98.12 88 ALA A O 1
ATOM 732 N N . TRP A 1 89 ? -8.349 1.113 -7.430 1.00 98.44 89 TRP A N 1
ATOM 733 C CA . TRP A 1 89 ? -7.922 -0.219 -7.865 1.00 98.44 89 TRP A CA 1
ATOM 734 C C . TRP A 1 89 ? -8.555 -0.619 -9.192 1.00 98.44 89 TRP A C 1
ATOM 736 O O . TRP A 1 89 ? -7.827 -1.032 -10.092 1.00 98.44 89 TRP A O 1
ATOM 746 N N . ALA A 1 90 ? -9.870 -0.422 -9.350 1.00 98.06 90 ALA A N 1
ATOM 747 C CA . ALA A 1 90 ? -10.570 -0.652 -10.614 1.00 98.06 90 ALA A CA 1
ATOM 748 C C . ALA A 1 90 ? -9.851 0.065 -11.764 1.00 98.06 90 ALA A C 1
ATOM 750 O O . ALA A 1 90 ? -9.524 -0.538 -12.782 1.00 98.06 90 ALA A O 1
ATOM 751 N N . TYR A 1 91 ? -9.522 1.345 -11.562 1.00 97.38 91 TYR A N 1
ATOM 752 C CA . TYR A 1 91 ? -8.829 2.165 -12.549 1.00 97.38 91 TYR A CA 1
ATOM 753 C C . TYR A 1 91 ? -7.412 1.660 -12.864 1.00 97.38 91 TYR A C 1
ATOM 755 O O . TYR A 1 91 ? -7.035 1.575 -14.036 1.00 97.38 91 TYR A O 1
ATOM 763 N N . ALA A 1 92 ? -6.629 1.314 -11.837 1.00 96.81 92 ALA A N 1
ATOM 764 C CA . ALA A 1 92 ? -5.275 0.787 -11.998 1.00 96.81 92 ALA A CA 1
ATOM 765 C C . ALA A 1 92 ? -5.271 -0.554 -12.754 1.00 96.81 92 ALA A C 1
ATOM 767 O O . ALA A 1 92 ? -4.527 -0.714 -13.727 1.00 96.81 92 ALA A O 1
ATOM 768 N N . PHE A 1 93 ? -6.137 -1.491 -12.362 1.00 96.75 93 PHE A N 1
ATOM 769 C CA . PHE A 1 93 ? -6.239 -2.801 -12.998 1.00 96.75 93 PHE A CA 1
ATOM 770 C C . PHE A 1 93 ? -6.768 -2.716 -14.432 1.00 96.75 93 PHE A C 1
ATOM 772 O O . PHE A 1 93 ? -6.204 -3.366 -15.311 1.00 96.75 93 PHE A O 1
ATOM 779 N N . ASP A 1 94 ? -7.746 -1.852 -14.719 1.00 95.06 94 ASP A N 1
ATOM 780 C CA . ASP A 1 94 ? -8.228 -1.607 -16.086 1.00 95.06 94 ASP A CA 1
ATOM 781 C C . ASP A 1 94 ? -7.110 -1.118 -17.017 1.00 95.06 94 ASP A C 1
ATOM 783 O O . ASP A 1 94 ? -7.013 -1.514 -18.185 1.00 95.06 94 ASP A O 1
ATOM 787 N N . ILE A 1 95 ? -6.262 -0.216 -16.520 1.00 92.06 95 ILE A N 1
ATOM 788 C CA . ILE A 1 95 ? -5.138 0.334 -17.280 1.00 92.06 95 ILE A CA 1
ATOM 789 C C . ILE A 1 95 ? -4.085 -0.741 -17.556 1.00 92.06 95 ILE A C 1
ATOM 791 O O . ILE A 1 95 ? -3.629 -0.850 -18.707 1.00 92.06 95 ILE A O 1
ATOM 795 N N . ALA A 1 96 ? -3.752 -1.536 -16.537 1.00 90.94 96 ALA A N 1
ATOM 796 C CA . ALA A 1 96 ? -2.806 -2.639 -16.635 1.00 90.94 96 ALA A CA 1
ATOM 797 C C . ALA A 1 96 ? -3.315 -3.725 -17.601 1.00 90.94 96 ALA A C 1
ATOM 799 O O . ALA A 1 96 ? -2.613 -4.084 -18.548 1.00 90.94 96 ALA A O 1
ATOM 800 N N . ALA A 1 97 ? -4.570 -4.165 -17.457 1.00 89.06 97 ALA A N 1
ATOM 801 C CA . ALA A 1 97 ? -5.197 -5.181 -18.307 1.00 89.06 97 ALA A CA 1
ATOM 802 C C . ALA A 1 97 ? -5.228 -4.760 -19.785 1.00 89.06 97 ALA A C 1
ATOM 804 O O . ALA A 1 97 ? -4.952 -5.549 -20.689 1.00 89.06 97 ALA A O 1
ATOM 805 N N . ARG A 1 98 ? -5.491 -3.475 -20.054 1.00 86.88 98 ARG A N 1
ATOM 806 C CA . ARG A 1 98 ? -5.495 -2.925 -21.419 1.00 86.88 98 ARG A CA 1
ATOM 807 C C . ARG A 1 98 ? -4.088 -2.615 -21.951 1.00 86.88 98 ARG A C 1
ATOM 809 O O . ARG A 1 98 ? -3.964 -2.179 -23.101 1.00 86.88 98 ARG A O 1
ATOM 816 N N . LYS A 1 99 ? -3.036 -2.796 -21.140 1.00 80.06 99 LYS A N 1
ATOM 817 C CA . LYS A 1 99 ? -1.625 -2.515 -21.467 1.00 80.06 99 LYS A CA 1
ATOM 818 C C . LYS A 1 99 ? -1.440 -1.105 -22.053 1.00 80.06 99 LYS A C 1
ATOM 820 O O . LYS A 1 99 ? -0.802 -0.921 -23.103 1.00 80.06 99 LYS A O 1
ATOM 825 N N . ARG A 1 100 ? -2.101 -0.115 -21.428 1.00 69.81 100 ARG A N 1
ATOM 826 C CA . ARG A 1 100 ? -2.220 1.283 -21.912 1.00 69.81 100 ARG A CA 1
ATOM 827 C C . ARG A 1 100 ? -1.245 2.265 -21.254 1.00 69.81 100 ARG A C 1
ATOM 829 O O . ARG A 1 100 ? -1.192 3.417 -21.690 1.00 69.81 100 ARG A O 1
ATOM 836 N N . ALA A 1 101 ? -0.536 1.840 -20.218 1.00 72.94 101 ALA A N 1
ATOM 837 C CA . ALA A 1 101 ? 0.369 2.658 -19.422 1.00 72.94 101 ALA A CA 1
ATOM 838 C C . ALA A 1 101 ? 1.841 2.281 -19.642 1.00 72.94 101 ALA A C 1
ATOM 840 O O . ALA A 1 101 ? 2.163 1.216 -20.172 1.00 72.94 101 ALA A O 1
ATOM 841 N N . PHE A 1 102 ? 2.730 3.194 -19.248 1.00 76.62 102 PHE A N 1
ATOM 842 C CA . PHE A 1 102 ? 4.128 2.864 -18.971 1.00 76.62 102 PHE A CA 1
ATOM 843 C C . PHE A 1 102 ? 4.222 2.115 -17.646 1.00 76.62 102 PHE A C 1
ATOM 845 O O . PHE A 1 102 ? 3.428 2.381 -16.750 1.00 76.62 102 PHE A O 1
ATOM 852 N N . LEU A 1 103 ? 5.260 1.299 -17.471 1.00 77.94 103 LEU A N 1
ATOM 853 C CA . LEU A 1 103 ? 5.511 0.601 -16.208 1.00 77.94 103 LEU A CA 1
ATOM 854 C C . LEU A 1 103 ? 5.540 1.539 -15.004 1.00 77.94 103 LEU A C 1
ATOM 856 O O . LEU A 1 103 ? 4.969 1.222 -13.972 1.00 77.94 103 LEU A O 1
ATOM 860 N N . LEU A 1 104 ? 6.160 2.715 -15.146 1.00 80.00 104 LEU A N 1
ATOM 861 C CA . LEU A 1 104 ? 6.173 3.721 -14.086 1.00 80.00 104 LEU A CA 1
ATOM 862 C C . LEU A 1 104 ? 4.753 4.164 -13.698 1.00 80.00 104 LEU A C 1
ATOM 864 O O . LEU A 1 104 ? 4.478 4.368 -12.523 1.00 80.00 104 LEU A O 1
ATOM 868 N N . GLN A 1 105 ? 3.835 4.281 -14.665 1.00 85.75 105 GLN A N 1
ATOM 869 C CA . GLN A 1 105 ? 2.435 4.590 -14.363 1.00 85.75 105 GLN A CA 1
ATOM 870 C C . GLN A 1 105 ? 1.741 3.399 -13.709 1.00 85.75 105 GLN A C 1
ATOM 872 O O . GLN A 1 105 ? 1.007 3.615 -12.757 1.00 85.75 105 GLN A O 1
ATOM 877 N N . ASP A 1 106 ? 1.985 2.167 -14.167 1.00 88.56 106 ASP A N 1
ATOM 878 C CA . ASP A 1 106 ? 1.429 0.964 -13.533 1.00 88.56 106 ASP A CA 1
ATOM 879 C C . ASP A 1 106 ? 1.875 0.867 -12.055 1.00 88.56 106 ASP A C 1
ATOM 881 O O . ASP A 1 106 ? 1.051 0.621 -11.173 1.00 88.56 106 ASP A O 1
ATOM 885 N N . ILE A 1 107 ? 3.150 1.166 -11.766 1.00 89.94 107 ILE A N 1
ATOM 886 C CA . ILE A 1 107 ? 3.701 1.249 -10.402 1.00 89.94 107 ILE A CA 1
ATOM 887 C C . ILE A 1 107 ? 3.017 2.361 -9.601 1.00 89.94 107 ILE A C 1
ATOM 889 O O . ILE A 1 107 ? 2.491 2.094 -8.525 1.00 89.94 107 ILE A O 1
ATOM 893 N N . LEU A 1 108 ? 2.995 3.596 -10.113 1.00 91.44 108 LEU A N 1
ATOM 894 C CA . LEU A 1 108 ? 2.430 4.750 -9.404 1.00 91.44 108 LEU A CA 1
ATOM 895 C C . LEU A 1 108 ? 0.927 4.602 -9.142 1.00 91.44 108 LEU A C 1
ATOM 897 O O . LEU A 1 108 ? 0.456 4.966 -8.068 1.00 91.44 108 LEU A O 1
ATOM 901 N N . LEU A 1 109 ? 0.174 4.053 -10.097 1.00 94.88 109 LEU A N 1
ATOM 902 C CA . LEU A 1 109 ? -1.257 3.788 -9.946 1.00 94.88 109 LEU A CA 1
ATOM 903 C C . LEU A 1 109 ? -1.510 2.758 -8.844 1.00 94.88 109 LEU A C 1
ATOM 905 O O . LEU A 1 109 ? -2.368 2.989 -7.993 1.00 94.88 109 LEU A O 1
ATOM 909 N N . GLY A 1 110 ? -0.738 1.667 -8.829 1.00 96.75 110 GLY A N 1
ATOM 910 C CA . GLY A 1 110 ? -0.815 0.667 -7.769 1.00 96.75 110 GLY A CA 1
ATOM 911 C C . GLY A 1 110 ? -0.395 1.227 -6.409 1.00 96.75 110 GLY A C 1
ATOM 912 O O . GLY A 1 110 ? -1.101 1.029 -5.428 1.00 96.75 110 GLY A O 1
ATOM 913 N N . MET A 1 111 ? 0.691 2.003 -6.343 1.00 95.88 111 MET A N 1
ATOM 914 C CA . MET A 1 111 ? 1.130 2.658 -5.105 1.00 95.88 111 MET A CA 1
ATOM 915 C C . MET A 1 111 ? 0.089 3.637 -4.577 1.00 95.88 111 MET A C 1
ATOM 917 O O . MET A 1 111 ? -0.152 3.663 -3.377 1.00 95.88 111 MET A O 1
ATOM 921 N N . ASN A 1 112 ? -0.541 4.421 -5.448 1.00 97.50 112 ASN A N 1
ATOM 922 C CA . ASN A 1 112 ? -1.611 5.325 -5.054 1.00 97.50 112 ASN A CA 1
ATOM 923 C C . ASN A 1 112 ? -2.819 4.560 -4.494 1.00 97.50 112 ASN A C 1
ATOM 925 O O . ASN A 1 112 ? -3.283 4.887 -3.405 1.00 97.50 112 ASN A O 1
ATOM 929 N N . ALA A 1 113 ? -3.314 3.542 -5.204 1.00 98.38 113 ALA A N 1
ATOM 930 C CA . ALA A 1 113 ? -4.437 2.745 -4.717 1.00 98.38 113 ALA A CA 1
ATOM 931 C C . ALA A 1 113 ? -4.084 2.067 -3.382 1.00 98.38 113 ALA A C 1
ATOM 933 O O . ALA A 1 113 ? -4.831 2.148 -2.414 1.00 98.38 113 ALA A O 1
ATOM 934 N N . HIS A 1 114 ? -2.888 1.506 -3.269 1.00 98.25 114 HIS A N 1
ATOM 935 C CA . HIS A 1 114 ? -2.490 0.836 -2.047 1.00 98.25 114 HIS A CA 1
ATOM 936 C C . HIS A 1 114 ? -2.288 1.818 -0.884 1.00 98.25 114 HIS A C 1
ATOM 938 O O . HIS A 1 114 ? -2.905 1.693 0.165 1.00 98.25 114 HIS A O 1
ATOM 944 N N . ILE A 1 115 ? -1.479 2.861 -1.058 1.00 97.88 115 ILE A N 1
ATOM 945 C CA . ILE A 1 115 ? -1.149 3.793 0.026 1.00 97.88 115 ILE A CA 1
ATOM 946 C C . ILE A 1 115 ? -2.345 4.678 0.375 1.00 97.88 115 ILE A C 1
ATOM 948 O O . ILE A 1 115 ? -2.690 4.775 1.546 1.00 97.88 115 ILE A O 1
ATOM 952 N N . ASN A 1 116 ? -2.977 5.330 -0.602 1.00 98.19 116 ASN A N 1
ATOM 953 C CA . ASN A 1 116 ? -3.963 6.375 -0.316 1.00 98.19 116 ASN A CA 1
ATOM 954 C C . ASN A 1 116 ? -5.381 5.832 -0.124 1.00 98.19 116 ASN A C 1
ATOM 956 O O . ASN A 1 116 ? -6.145 6.458 0.606 1.00 98.19 116 ASN A O 1
ATOM 960 N N . ASN A 1 117 ? -5.735 4.690 -0.729 1.00 98.38 117 ASN A N 1
ATOM 961 C CA . ASN A 1 117 ? -7.049 4.071 -0.533 1.00 98.38 117 ASN A CA 1
ATOM 962 C C . ASN A 1 117 ? -7.044 3.014 0.580 1.00 98.38 117 ASN A C 1
ATOM 964 O O . ASN A 1 117 ? -7.870 3.103 1.486 1.00 98.38 117 ASN A O 1
ATOM 968 N N . ASP A 1 118 ? -6.131 2.039 0.545 1.00 98.69 118 ASP A N 1
ATOM 969 C CA . ASP A 1 118 ? -6.210 0.894 1.466 1.00 98.69 118 ASP A CA 1
ATOM 970 C C . ASP A 1 118 ? -5.644 1.218 2.857 1.00 98.69 118 ASP A C 1
ATOM 972 O O . ASP A 1 118 ? -6.271 0.924 3.876 1.00 98.69 118 ASP A O 1
ATOM 97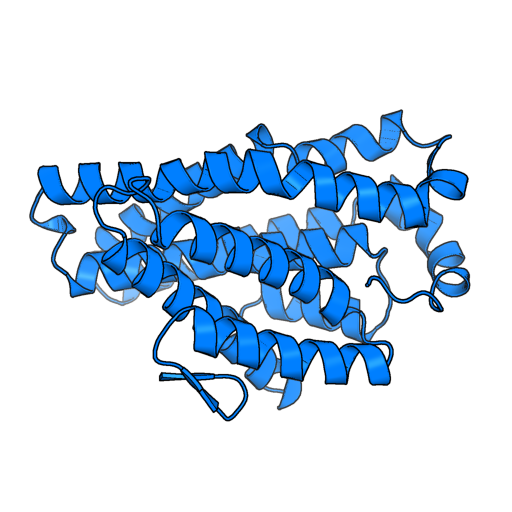6 N N . LEU A 1 119 ? -4.461 1.841 2.928 1.00 98.56 119 LEU A N 1
ATOM 977 C CA . LEU A 1 119 ? -3.735 1.993 4.195 1.0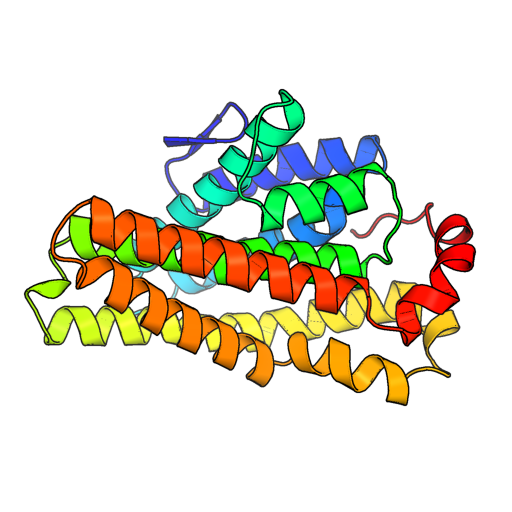0 98.56 119 LEU A CA 1
ATOM 978 C C . LEU A 1 119 ? -4.499 2.777 5.281 1.00 98.56 119 LEU A C 1
ATOM 980 O O . LEU A 1 119 ? -4.417 2.369 6.442 1.00 98.56 119 LEU A O 1
ATOM 984 N N . PRO A 1 120 ? -5.269 3.847 4.982 1.00 98.62 120 PRO A N 1
ATOM 985 C CA . PRO A 1 120 ? -6.065 4.519 6.005 1.00 98.62 120 PRO A CA 1
ATOM 986 C C . PRO A 1 120 ? -7.110 3.593 6.632 1.00 98.62 120 PRO A C 1
ATOM 988 O O . PRO A 1 120 ? -7.341 3.662 7.839 1.00 98.62 120 PRO A O 1
ATOM 991 N N . LEU A 1 121 ? -7.719 2.721 5.817 1.00 98.69 121 LEU A N 1
ATOM 992 C CA . LEU A 1 121 ? -8.721 1.751 6.257 1.00 98.69 121 LEU A CA 1
ATOM 993 C C . LEU A 1 121 ? -8.077 0.706 7.167 1.00 98.69 121 LEU A C 1
ATOM 995 O O . LEU A 1 121 ? -8.582 0.460 8.257 1.00 98.69 121 LEU A O 1
ATOM 999 N N . VAL A 1 122 ? -6.922 0.172 6.760 1.00 98.56 122 VAL A N 1
ATOM 1000 C CA . VAL A 1 122 ? -6.139 -0.799 7.540 1.00 98.56 122 VAL A CA 1
ATOM 1001 C C . VAL A 1 122 ? -5.730 -0.229 8.895 1.00 98.56 122 VAL A C 1
ATOM 1003 O O . VAL A 1 122 ? -5.946 -0.865 9.925 1.00 98.56 122 VAL A O 1
ATOM 1006 N N . VAL A 1 123 ? -5.150 0.974 8.906 1.00 98.25 123 VAL A N 1
ATOM 1007 C CA . VAL A 1 123 ? -4.678 1.612 10.140 1.00 98.25 123 VAL A CA 1
ATOM 1008 C C . VAL A 1 123 ? -5.854 1.900 11.072 1.00 98.25 123 VAL A C 1
ATOM 1010 O O . VAL A 1 123 ? -5.780 1.569 12.250 1.00 98.25 123 VAL A O 1
ATOM 1013 N N . ALA A 1 124 ? -6.959 2.456 10.565 1.00 97.81 124 ALA A N 1
ATOM 1014 C CA . ALA A 1 124 ? -8.144 2.713 11.384 1.00 97.81 124 ALA A CA 1
ATOM 1015 C C . ALA A 1 124 ? -8.778 1.425 11.934 1.00 97.81 124 ALA A C 1
ATOM 1017 O O . ALA A 1 124 ? -9.243 1.410 13.071 1.00 97.81 124 ALA A O 1
ATOM 1018 N N . GLU A 1 125 ? -8.804 0.355 11.138 1.00 97.25 125 GLU A N 1
ATOM 1019 C CA . GLU A 1 125 ? -9.333 -0.950 11.537 1.00 97.25 125 GLU A CA 1
ATOM 1020 C C . GLU A 1 125 ? -8.527 -1.548 12.697 1.00 97.25 125 GLU A C 1
ATOM 1022 O O . GLU A 1 125 ? -9.115 -1.937 13.704 1.00 97.25 125 GLU A O 1
ATOM 1027 N N . ILE A 1 126 ? -7.195 -1.556 12.593 1.00 97.25 126 ILE A N 1
ATOM 1028 C CA . ILE A 1 126 ? -6.317 -2.123 13.626 1.00 97.25 126 ILE A CA 1
ATOM 1029 C C . ILE A 1 126 ? -6.316 -1.263 14.891 1.00 97.25 126 ILE A C 1
ATOM 1031 O O . ILE A 1 126 ? -6.472 -1.807 15.980 1.00 97.25 126 ILE A O 1
ATOM 1035 N N . LEU A 1 127 ? -6.211 0.067 14.761 1.00 96.44 127 LEU A N 1
ATOM 1036 C CA . LEU A 1 127 ? -6.263 0.975 15.914 1.00 96.44 127 LEU A CA 1
ATOM 1037 C C . LEU A 1 127 ? -7.552 0.772 16.723 1.00 96.44 127 LEU A C 1
ATOM 1039 O O . LEU A 1 127 ? -7.491 0.623 17.940 1.00 96.44 127 LEU A O 1
ATOM 1043 N N . ARG A 1 128 ? -8.705 0.695 16.040 1.00 94.56 128 ARG A N 1
ATOM 1044 C CA . ARG A 1 128 ? -10.006 0.456 16.681 1.00 94.56 128 ARG A CA 1
ATOM 1045 C C . ARG A 1 128 ? -10.088 -0.925 17.330 1.00 94.56 128 ARG A C 1
ATOM 1047 O O . ARG A 1 128 ? -10.667 -1.054 18.403 1.00 94.56 128 ARG A O 1
ATOM 1054 N N . ALA A 1 129 ? -9.557 -1.958 16.675 1.00 94.56 129 ALA A N 1
ATOM 1055 C CA . ALA A 1 129 ? -9.585 -3.321 17.201 1.00 94.56 129 ALA A CA 1
ATOM 1056 C C . ALA A 1 129 ? -8.755 -3.468 18.488 1.00 94.56 129 ALA A C 1
ATOM 1058 O O . ALA A 1 129 ? -9.127 -4.243 19.366 1.00 94.56 129 ALA A O 1
ATOM 1059 N N . GLU A 1 130 ? -7.663 -2.712 18.613 1.00 93.56 130 GLU A N 1
ATOM 1060 C CA . GLU A 1 130 ? -6.792 -2.712 19.796 1.00 93.56 130 GLU A CA 1
ATOM 1061 C C . GLU A 1 130 ? -7.232 -1.702 20.871 1.00 93.56 130 GLU A C 1
ATOM 1063 O O . GLU A 1 130 ? -6.739 -1.738 21.997 1.00 93.56 130 GLU A O 1
ATOM 1068 N N . GLY A 1 131 ? -8.208 -0.838 20.566 1.00 91.06 131 GLY A N 1
ATOM 1069 C CA . GLY A 1 131 ? -8.664 0.218 21.470 1.00 91.06 131 GLY A CA 1
ATOM 1070 C C . GLY A 1 131 ? -7.629 1.329 21.665 1.00 91.06 131 GLY A C 1
ATOM 1071 O O . GLY A 1 131 ? -7.683 2.054 22.665 1.00 91.06 131 GLY A O 1
ATOM 1072 N N . ASP A 1 132 ? -6.690 1.473 20.725 1.00 86.88 132 ASP A N 1
ATOM 1073 C CA . ASP A 1 132 ? -5.573 2.420 20.787 1.00 86.88 132 ASP A CA 1
ATOM 1074 C C . ASP A 1 132 ? -6.057 3.878 20.836 1.00 86.88 132 ASP A C 1
ATOM 1076 O O . ASP A 1 132 ? -5.361 4.760 21.346 1.00 86.88 132 ASP A O 1
ATOM 1080 N N . GLU A 1 133 ? -7.273 4.161 20.357 1.00 80.25 133 GLU A N 1
ATOM 1081 C CA . GLU A 1 133 ? -7.885 5.489 20.427 1.00 80.25 133 GLU A CA 1
ATOM 1082 C C . GLU A 1 133 ? -8.157 5.962 21.862 1.00 80.25 133 GLU A C 1
ATOM 1084 O O . GLU A 1 133 ? -8.301 7.163 22.097 1.00 80.25 133 GLU A O 1
ATOM 1089 N N . ARG A 1 134 ? -8.195 5.035 22.827 1.00 84.75 134 ARG A N 1
ATOM 1090 C CA . ARG A 1 134 ? -8.445 5.317 24.249 1.00 84.75 134 ARG A CA 1
ATOM 1091 C C . ARG A 1 134 ? -7.179 5.733 24.998 1.00 84.75 134 ARG A C 1
ATOM 1093 O O . ARG A 1 134 ? -7.273 6.208 26.127 1.00 84.75 134 ARG A O 1
ATOM 1100 N N . SER A 1 135 ? -6.006 5.574 24.380 1.00 91.38 135 SER A N 1
ATOM 1101 C CA . SER A 1 135 ? -4.707 5.888 24.971 1.00 91.38 135 SER A CA 1
ATOM 1102 C C . SER A 1 135 ? -3.889 6.786 24.047 1.00 91.38 135 SER A C 1
ATOM 1104 O O . SER A 1 135 ? -3.443 6.388 22.969 1.00 91.38 135 SER A O 1
ATOM 1106 N N . VAL A 1 136 ? -3.624 8.014 24.503 1.00 88.62 136 VAL A N 1
ATOM 1107 C CA . VAL A 1 136 ? -2.727 8.942 23.794 1.00 88.62 136 VAL A CA 1
ATOM 1108 C C . VAL A 1 136 ? -1.334 8.331 23.639 1.00 88.62 136 VAL A C 1
ATOM 1110 O O . VAL A 1 136 ? -0.713 8.480 22.589 1.00 88.62 136 VAL A O 1
ATOM 1113 N N . PHE A 1 137 ? -0.860 7.611 24.657 1.00 90.56 137 PHE A N 1
ATOM 1114 C CA . PHE A 1 137 ? 0.448 6.967 24.631 1.00 90.56 137 PHE A CA 1
ATOM 1115 C C . PHE A 1 137 ? 0.535 5.893 23.541 1.00 90.56 137 PHE A C 1
ATOM 1117 O O . PHE A 1 137 ? 1.471 5.928 22.741 1.00 90.56 137 PHE A O 1
ATOM 1124 N N . GLU A 1 138 ? -0.463 5.008 23.439 1.00 92.75 138 GLU A N 1
ATOM 1125 C CA . GLU A 1 138 ? -0.485 3.991 22.378 1.00 92.75 138 GLU A CA 1
ATOM 1126 C C . GLU A 1 138 ? -0.611 4.631 20.999 1.00 92.75 138 GLU A C 1
ATOM 1128 O O . GLU A 1 138 ? 0.177 4.330 20.106 1.00 92.75 138 GLU A O 1
ATOM 1133 N N . THR A 1 139 ? -1.495 5.622 20.842 1.00 91.38 139 THR A N 1
ATOM 1134 C CA . THR A 1 139 ? -1.613 6.385 19.590 1.00 91.38 139 THR A CA 1
ATOM 1135 C C . THR A 1 139 ? -0.262 6.973 19.145 1.00 91.38 139 THR A C 1
ATOM 1137 O O . THR A 1 139 ? 0.075 6.909 17.960 1.00 91.38 139 THR A O 1
ATOM 1140 N N . VAL A 1 140 ? 0.532 7.537 20.065 1.00 94.50 140 VAL A N 1
ATOM 1141 C CA . VAL A 1 140 ? 1.865 8.090 19.757 1.00 94.50 140 VAL A CA 1
ATOM 1142 C C . VAL A 1 140 ? 2.852 6.990 19.357 1.00 94.50 140 VAL A C 1
ATOM 1144 O O . VAL A 1 140 ? 3.605 7.172 18.400 1.00 94.50 140 VAL A O 1
ATOM 1147 N N . ARG A 1 141 ? 2.831 5.833 20.028 1.00 95.31 141 ARG A N 1
ATOM 1148 C CA . ARG A 1 141 ? 3.671 4.677 19.668 1.00 95.31 141 ARG A CA 1
ATOM 1149 C C . ARG A 1 141 ? 3.318 4.127 18.289 1.00 95.31 141 ARG A C 1
ATOM 1151 O O . ARG A 1 141 ? 4.210 3.942 17.463 1.00 95.31 141 ARG A O 1
ATOM 1158 N N . ARG A 1 142 ? 2.024 3.964 17.994 1.00 96.56 142 ARG A N 1
ATOM 1159 C CA . ARG A 1 142 ? 1.533 3.543 16.671 1.00 96.56 142 ARG A CA 1
ATOM 1160 C C . ARG A 1 142 ? 1.928 4.534 15.586 1.00 96.56 142 ARG A C 1
ATOM 1162 O O . ARG A 1 142 ? 2.367 4.134 14.510 1.00 96.56 142 ARG A O 1
ATOM 1169 N N . ARG A 1 143 ? 1.831 5.837 15.876 1.00 96.81 143 ARG A N 1
ATOM 1170 C CA . ARG A 1 143 ? 2.284 6.891 14.962 1.00 96.81 143 ARG A CA 1
ATOM 1171 C C . ARG A 1 143 ? 3.781 6.782 14.686 1.00 96.81 143 ARG A C 1
ATOM 1173 O O . ARG A 1 143 ? 4.191 6.924 13.537 1.00 96.81 143 ARG A O 1
ATOM 1180 N N . PHE A 1 144 ? 4.587 6.533 15.717 1.00 97.62 144 PHE A N 1
ATOM 1181 C CA . PHE A 1 144 ? 6.026 6.356 15.559 1.00 97.62 144 PHE A CA 1
ATOM 1182 C C . PHE A 1 144 ? 6.343 5.183 14.627 1.00 97.62 144 PHE A C 1
ATOM 1184 O O . PHE A 1 144 ? 7.075 5.375 13.659 1.00 97.62 144 PHE A O 1
ATOM 1191 N N . ASP A 1 145 ? 5.762 4.004 14.859 1.00 98.00 145 ASP A N 1
ATOM 1192 C CA . ASP A 1 145 ? 6.016 2.821 14.026 1.00 98.00 145 ASP A CA 1
ATOM 1193 C C . ASP A 1 145 ? 5.490 2.981 12.598 1.00 98.00 145 ASP A C 1
ATOM 1195 O O . ASP A 1 145 ? 6.171 2.616 11.635 1.00 98.00 145 ASP A O 1
ATOM 1199 N N . HIS A 1 146 ? 4.329 3.622 12.438 1.00 97.81 146 HIS A N 1
ATOM 1200 C CA . HIS A 1 146 ? 3.837 4.053 11.134 1.00 97.81 146 HIS A CA 1
ATOM 1201 C C . HIS A 1 146 ? 4.867 4.937 10.411 1.00 97.81 146 HIS A C 1
ATOM 1203 O O . HIS A 1 146 ? 5.129 4.742 9.223 1.00 97.81 146 HIS A O 1
ATOM 1209 N N . ASP A 1 147 ? 5.490 5.892 11.096 1.00 96.81 147 ASP A N 1
ATOM 1210 C CA . ASP A 1 147 ? 6.465 6.793 10.481 1.00 96.81 147 ASP A CA 1
ATOM 1211 C C . ASP A 1 147 ? 7.842 6.144 10.278 1.00 96.81 147 ASP A C 1
ATOM 1213 O O . ASP A 1 147 ? 8.559 6.528 9.351 1.00 96.81 147 ASP A O 1
ATOM 1217 N N . GLN A 1 148 ? 8.205 5.118 11.056 1.00 96.88 148 GLN A N 1
ATOM 1218 C CA . GLN A 1 148 ? 9.441 4.350 10.848 1.00 96.88 148 GLN A CA 1
ATOM 1219 C C . GLN A 1 148 ? 9.476 3.653 9.483 1.00 96.88 148 GLN A C 1
ATOM 1221 O O . GLN A 1 148 ? 10.546 3.525 8.884 1.00 96.88 148 GLN A O 1
ATOM 1226 N N . ILE A 1 149 ? 8.318 3.289 8.925 1.00 96.19 149 ILE A N 1
ATOM 1227 C CA . ILE A 1 149 ? 8.217 2.754 7.558 1.00 96.19 149 ILE A CA 1
ATOM 1228 C C . ILE A 1 149 ? 8.766 3.736 6.510 1.00 96.19 149 ILE A C 1
ATOM 1230 O O . ILE A 1 149 ? 9.283 3.297 5.484 1.00 96.19 149 ILE A O 1
ATOM 1234 N N . ASN A 1 150 ? 8.758 5.050 6.768 1.00 93.69 150 ASN A N 1
ATOM 1235 C CA . ASN A 1 150 ? 9.351 6.038 5.857 1.00 93.69 150 ASN A CA 1
ATOM 1236 C C . ASN A 1 150 ? 10.855 5.809 5.653 1.00 93.69 150 ASN A C 1
ATOM 1238 O O . ASN A 1 150 ? 11.370 6.048 4.564 1.00 93.69 150 ASN A O 1
ATOM 1242 N N . ARG A 1 151 ? 11.561 5.313 6.677 1.00 93.69 151 ARG A N 1
ATOM 1243 C CA . ARG A 1 151 ? 12.981 4.954 6.556 1.00 93.69 151 ARG A CA 1
ATOM 1244 C C . ARG A 1 151 ? 13.174 3.686 5.728 1.00 93.69 151 ARG A C 1
ATOM 1246 O O . ARG A 1 151 ? 14.145 3.589 4.998 1.00 93.69 151 ARG A O 1
ATOM 1253 N N . VAL A 1 152 ? 12.237 2.741 5.795 1.00 93.88 152 VAL A N 1
ATOM 1254 C CA . VAL A 1 152 ? 12.257 1.559 4.918 1.00 93.88 152 VAL A CA 1
ATOM 1255 C C . VAL A 1 152 ? 12.028 1.975 3.463 1.00 93.88 152 VAL A C 1
ATOM 1257 O O . VAL A 1 152 ? 12.757 1.536 2.581 1.00 93.88 152 VAL A O 1
ATOM 1260 N N . LEU A 1 153 ? 11.075 2.882 3.219 1.00 89.69 153 LEU A N 1
ATOM 1261 C CA . LEU A 1 153 ? 10.828 3.449 1.890 1.00 89.69 153 LEU A CA 1
ATOM 1262 C C . LEU A 1 153 ? 12.055 4.179 1.342 1.00 89.69 153 LEU A C 1
ATOM 1264 O O . LEU A 1 153 ? 12.411 3.964 0.190 1.00 89.69 153 LEU A O 1
ATOM 1268 N N . HIS A 1 154 ? 12.722 4.990 2.164 1.00 87.94 154 HIS A N 1
ATOM 1269 C CA . HIS A 1 154 ? 13.951 5.682 1.775 1.00 87.94 154 HIS A CA 1
ATOM 1270 C C . HIS A 1 154 ? 15.019 4.722 1.224 1.00 87.94 154 HIS A C 1
ATOM 1272 O O . HIS A 1 154 ? 15.716 5.066 0.275 1.00 87.94 154 HIS A O 1
ATOM 1278 N N . ASP A 1 155 ? 15.113 3.514 1.780 1.00 87.88 155 ASP A N 1
ATOM 1279 C CA . ASP A 1 155 ? 16.120 2.529 1.377 1.00 87.88 155 ASP A CA 1
ATOM 1280 C C . ASP A 1 155 ? 15.678 1.696 0.158 1.00 87.88 155 ASP A C 1
ATOM 1282 O O . ASP A 1 155 ? 16.508 1.245 -0.626 1.00 87.88 155 ASP A O 1
ATOM 1286 N N . VAL A 1 156 ? 14.368 1.502 -0.019 1.00 87.81 156 VAL A N 1
ATOM 1287 C CA . VAL A 1 156 ? 13.775 0.693 -1.099 1.00 87.81 156 VAL A CA 1
ATOM 1288 C C . VAL A 1 156 ? 13.631 1.474 -2.408 1.00 87.81 156 VAL A C 1
ATOM 1290 O O . VAL A 1 156 ? 13.877 0.944 -3.492 1.00 87.81 156 VAL A O 1
ATOM 1293 N N . ILE A 1 157 ? 13.213 2.736 -2.324 1.00 84.38 157 ILE A N 1
ATOM 1294 C CA . ILE A 1 157 ? 12.844 3.554 -3.484 1.00 84.38 157 ILE A CA 1
ATOM 1295 C C . ILE A 1 157 ? 13.984 3.755 -4.492 1.00 84.38 157 ILE A C 1
ATOM 1297 O O . ILE A 1 157 ? 13.707 3.601 -5.684 1.00 84.38 157 ILE A O 1
ATOM 1301 N N . PRO A 1 158 ? 15.242 4.020 -4.085 1.00 83.31 158 PRO A N 1
ATOM 1302 C CA . PRO A 1 158 ? 16.341 4.159 -5.037 1.00 83.31 158 PRO A CA 1
ATOM 1303 C C . PRO A 1 158 ? 16.503 2.925 -5.932 1.0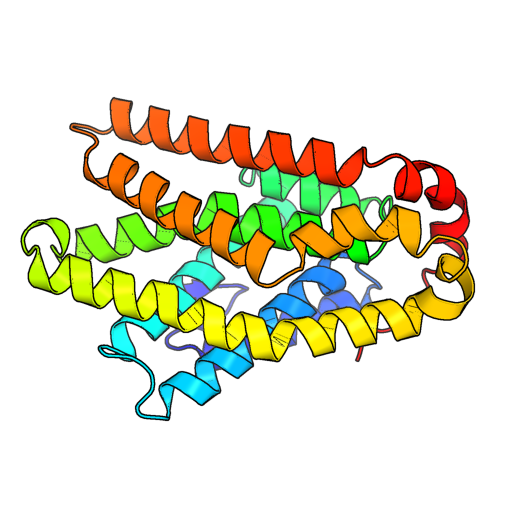0 83.31 158 PRO A C 1
ATOM 1305 O O . PRO A 1 158 ? 16.651 3.058 -7.142 1.00 83.31 158 PRO A O 1
ATOM 1308 N N . GLY A 1 159 ? 16.357 1.716 -5.377 1.00 80.38 159 GLY A N 1
ATOM 1309 C CA . GLY A 1 159 ? 16.418 0.477 -6.158 1.00 80.38 159 GLY A CA 1
ATOM 1310 C C . GLY A 1 159 ? 15.284 0.353 -7.182 1.00 80.38 159 GLY A C 1
ATOM 1311 O O . GLY A 1 159 ? 15.500 -0.126 -8.296 1.00 80.38 159 GLY A O 1
ATOM 1312 N N . VAL A 1 160 ? 14.083 0.832 -6.840 1.00 79.69 160 VAL A N 1
ATOM 1313 C CA . VAL A 1 160 ? 12.939 0.895 -7.768 1.00 79.69 160 VAL A CA 1
ATOM 1314 C C . VAL A 1 160 ? 13.206 1.905 -8.885 1.00 79.69 160 VAL A C 1
ATOM 1316 O O . VAL A 1 160 ? 12.982 1.592 -10.055 1.00 79.69 160 VAL A O 1
ATOM 1319 N N . GLN A 1 161 ? 13.711 3.093 -8.547 1.00 77.06 161 GLN A N 1
ATOM 1320 C CA . GLN A 1 161 ? 14.078 4.125 -9.520 1.00 77.06 161 GLN A CA 1
ATOM 1321 C C . GLN A 1 161 ? 15.182 3.639 -10.463 1.00 77.06 161 GLN A C 1
ATOM 1323 O O . GLN A 1 161 ? 15.060 3.823 -11.671 1.00 77.06 161 GLN A O 1
ATOM 1328 N N . ASP A 1 162 ? 16.206 2.958 -9.947 1.00 76.06 162 ASP A N 1
ATOM 1329 C CA . ASP A 1 162 ? 17.301 2.390 -10.737 1.00 76.06 162 ASP A CA 1
ATOM 1330 C C . ASP A 1 162 ? 16.828 1.283 -11.676 1.00 76.06 162 ASP A C 1
ATOM 1332 O O . ASP A 1 162 ? 17.305 1.171 -12.807 1.00 76.06 162 ASP A O 1
ATOM 1336 N N . GLU A 1 163 ? 15.889 0.447 -11.236 1.00 71.75 163 GLU A N 1
ATOM 1337 C CA . GLU A 1 163 ? 15.277 -0.567 -12.090 1.00 71.75 163 GLU A CA 1
ATOM 1338 C C . GLU A 1 163 ? 14.492 0.101 -13.226 1.00 71.75 163 GLU A C 1
ATOM 1340 O O . GLU A 1 163 ? 14.761 -0.147 -14.403 1.00 71.75 163 GLU A O 1
ATOM 1345 N N . VAL A 1 164 ? 13.592 1.032 -12.899 1.00 72.38 164 VAL A N 1
ATOM 1346 C CA . VAL A 1 164 ? 12.851 1.831 -13.888 1.00 72.38 164 VAL A CA 1
ATOM 1347 C C . VAL A 1 164 ? 13.829 2.531 -14.846 1.00 72.38 164 VAL A C 1
ATOM 1349 O O . VAL A 1 164 ? 13.671 2.457 -16.066 1.00 72.38 164 VAL A O 1
ATOM 1352 N N . ALA A 1 165 ? 14.896 3.145 -14.337 1.00 72.31 165 ALA A N 1
ATOM 1353 C CA . ALA A 1 165 ? 15.911 3.812 -15.141 1.00 72.31 165 ALA A CA 1
ATOM 1354 C C . ALA A 1 165 ? 16.706 2.839 -16.022 1.00 72.31 165 ALA A C 1
ATOM 1356 O O . ALA A 1 165 ? 17.042 3.193 -17.148 1.00 72.31 165 ALA A O 1
ATOM 1357 N N . ARG A 1 166 ? 16.979 1.604 -15.593 1.00 68.69 166 ARG A N 1
ATOM 1358 C CA . ARG A 1 166 ? 17.613 0.590 -16.452 1.00 68.69 166 ARG A CA 1
ATOM 1359 C C . ARG A 1 166 ? 16.713 0.185 -17.619 1.00 68.69 166 ARG A C 1
ATOM 1361 O O . ARG A 1 166 ? 17.206 0.064 -18.740 1.00 68.69 166 ARG A O 1
ATOM 1368 N N . HIS A 1 167 ? 15.405 0.062 -17.390 1.00 63.28 167 HIS A N 1
ATOM 1369 C CA . HIS A 1 167 ? 14.439 -0.295 -18.439 1.00 63.28 167 HIS A CA 1
ATOM 1370 C C . HIS A 1 167 ? 14.130 0.857 -19.397 1.00 63.28 167 HIS A C 1
ATOM 1372 O O . HIS A 1 167 ? 13.940 0.632 -20.592 1.00 63.28 167 HIS A O 1
ATOM 1378 N N . TYR A 1 168 ? 14.116 2.098 -18.906 1.00 61.94 168 TYR A N 1
ATOM 1379 C CA . TYR A 1 168 ? 13.699 3.258 -19.701 1.00 61.94 168 TYR A CA 1
ATOM 1380 C C . TYR A 1 168 ? 14.829 4.201 -20.097 1.00 61.94 168 TYR A C 1
ATOM 1382 O O . TYR A 1 168 ? 14.672 4.982 -21.036 1.00 61.94 168 TYR A O 1
ATOM 1390 N N . GLY A 1 169 ? 15.974 4.151 -19.424 1.00 55.97 169 GLY A N 1
ATOM 1391 C CA . GLY A 1 169 ? 16.97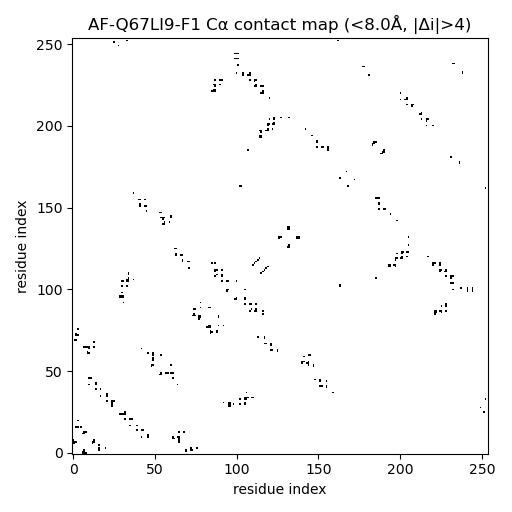7 5.218 -19.391 1.00 55.97 169 GLY A CA 1
ATOM 1392 C C . GLY A 1 169 ? 17.618 5.563 -20.729 1.00 55.97 169 GLY A C 1
ATOM 1393 O O . GLY A 1 169 ? 18.120 6.671 -20.880 1.00 55.97 169 GLY A O 1
ATOM 1394 N N . ARG A 1 170 ? 17.563 4.680 -21.734 1.00 55.53 170 ARG A N 1
ATOM 1395 C CA . ARG A 1 170 ? 18.000 5.004 -23.107 1.00 55.53 170 ARG A CA 1
ATOM 1396 C C . ARG A 1 170 ? 16.962 5.811 -23.898 1.00 55.53 170 ARG A C 1
ATOM 1398 O O . ARG A 1 170 ? 17.344 6.594 -24.756 1.00 55.53 170 ARG A O 1
ATOM 1405 N N . LEU A 1 171 ? 15.675 5.656 -23.587 1.00 55.41 171 LEU A N 1
ATOM 1406 C CA . LEU A 1 171 ? 14.544 6.301 -24.268 1.00 55.41 171 LEU A CA 1
ATOM 1407 C C . LEU A 1 171 ? 14.042 7.555 -23.536 1.00 55.41 171 LEU A C 1
ATOM 1409 O O . LEU A 1 171 ? 13.607 8.501 -24.187 1.00 55.41 171 LEU A O 1
ATOM 1413 N N . ILE A 1 172 ? 14.125 7.592 -22.198 1.00 56.12 172 ILE A N 1
ATOM 1414 C CA . ILE A 1 172 ? 13.634 8.719 -21.379 1.00 56.12 172 ILE A CA 1
ATOM 1415 C C . ILE A 1 172 ? 14.729 9.687 -20.917 1.00 56.12 172 ILE A C 1
ATOM 1417 O O . ILE A 1 172 ? 14.408 10.719 -20.337 1.00 56.12 172 ILE A O 1
ATOM 1421 N N . ARG A 1 173 ? 16.012 9.410 -21.197 1.00 56.22 173 ARG A N 1
ATOM 1422 C CA . ARG A 1 173 ? 17.139 10.314 -20.878 1.00 56.22 173 ARG A CA 1
ATOM 1423 C C . ARG A 1 173 ? 16.917 11.771 -21.323 1.00 56.22 173 ARG A C 1
ATOM 1425 O O . ARG A 1 173 ? 17.183 12.664 -20.522 1.00 56.22 173 ARG A O 1
ATOM 1432 N N . PRO A 1 174 ? 16.387 12.044 -22.536 1.00 56.47 174 PRO A N 1
ATOM 1433 C CA . PRO A 1 174 ? 16.090 13.412 -22.980 1.00 56.47 174 PRO A CA 1
ATOM 1434 C C . PRO A 1 174 ? 14.941 14.072 -22.199 1.00 56.47 174 PRO A C 1
ATOM 1436 O O . PRO A 1 174 ? 14.827 15.293 -22.166 1.00 56.47 174 PRO A O 1
ATOM 1439 N N . LEU A 1 175 ? 14.089 13.268 -21.560 1.00 55.53 175 LEU A N 1
ATOM 1440 C CA . LEU A 1 175 ? 12.907 13.691 -20.809 1.00 55.53 175 LEU A CA 1
ATOM 1441 C C . LEU A 1 175 ? 13.193 13.860 -19.310 1.00 55.53 175 LEU A C 1
ATOM 1443 O O . LEU A 1 175 ? 12.256 14.078 -18.550 1.00 55.53 175 LEU A O 1
ATOM 1447 N N . GLY A 1 176 ? 14.456 13.789 -18.869 1.00 56.81 176 GLY A N 1
ATOM 1448 C CA . GLY A 1 176 ? 14.828 13.789 -17.446 1.00 56.81 176 GLY A CA 1
ATOM 1449 C C . GLY A 1 176 ? 14.252 14.958 -16.633 1.00 56.81 176 GLY A C 1
ATOM 1450 O O . GLY A 1 176 ? 13.804 14.755 -15.511 1.00 56.81 176 GLY A O 1
ATOM 1451 N N . ARG A 1 177 ? 14.150 16.163 -17.217 1.00 56.22 177 ARG A N 1
ATOM 1452 C CA . ARG A 1 177 ? 13.491 17.317 -16.566 1.00 56.22 177 ARG A CA 1
ATOM 1453 C C . ARG A 1 177 ? 11.965 17.176 -16.481 1.00 56.22 177 ARG A C 1
ATOM 1455 O O . ARG A 1 177 ? 11.361 17.677 -15.545 1.00 56.22 177 ARG A O 1
ATOM 1462 N N . LEU A 1 178 ? 11.355 16.489 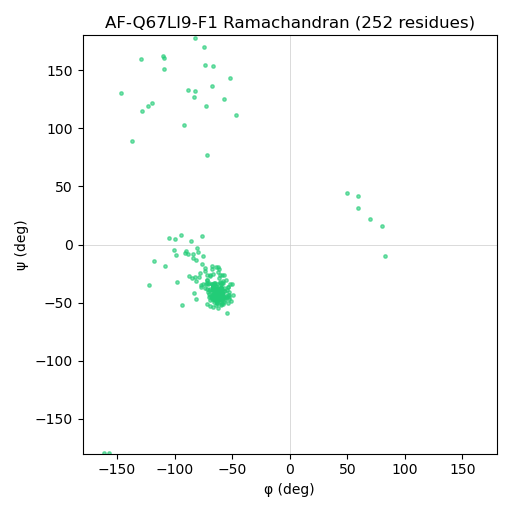-17.445 1.00 52.31 178 LEU A N 1
ATOM 1463 C CA . LEU A 1 178 ? 9.910 16.258 -17.560 1.00 52.31 178 LEU A CA 1
ATOM 1464 C C . LEU A 1 178 ? 9.435 15.079 -16.687 1.00 52.31 178 LEU A C 1
ATOM 1466 O O . LEU A 1 178 ? 8.288 15.050 -16.262 1.00 52.31 178 LEU A O 1
ATOM 1470 N N . MET A 1 179 ? 10.315 14.108 -16.420 1.00 57.66 179 MET A N 1
ATOM 1471 C CA . MET A 1 179 ? 10.098 13.008 -15.470 1.00 57.66 179 MET A CA 1
ATOM 1472 C C . MET A 1 179 ? 10.173 13.466 -14.010 1.00 57.66 179 MET A C 1
ATOM 1474 O O . MET A 1 179 ? 9.589 12.809 -13.156 1.00 57.66 179 MET A O 1
ATOM 1478 N N . GLY A 1 180 ? 10.844 14.590 -13.732 1.00 59.12 180 GLY A N 1
ATOM 1479 C CA . GLY A 1 180 ? 11.128 15.067 -12.376 1.00 59.12 180 GLY A CA 1
ATOM 1480 C C . GLY A 1 180 ? 9.8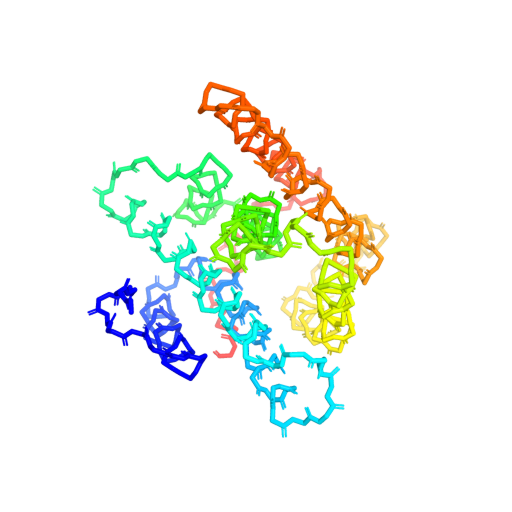98 15.236 -11.480 1.00 59.12 180 GLY A C 1
ATOM 1481 O O . GLY A 1 180 ? 10.003 15.014 -10.282 1.00 59.12 180 GLY A O 1
ATOM 1482 N N . ASP A 1 181 ? 8.723 15.563 -12.029 1.00 57.97 181 ASP A N 1
ATOM 1483 C CA . ASP A 1 181 ? 7.499 15.732 -11.229 1.00 57.97 181 ASP A CA 1
ATOM 1484 C C . ASP A 1 181 ? 6.788 14.414 -10.882 1.00 57.97 181 ASP A C 1
ATOM 1486 O O . ASP A 1 181 ? 6.212 14.306 -9.801 1.00 57.97 181 ASP A O 1
ATOM 1490 N N . LEU A 1 182 ? 6.855 13.388 -11.740 1.00 59.94 182 LEU A N 1
ATOM 1491 C CA . LEU A 1 182 ? 6.408 12.039 -11.361 1.00 59.94 182 LEU A CA 1
ATOM 1492 C C . LEU A 1 182 ? 7.437 11.347 -10.469 1.00 59.94 182 LEU A C 1
ATOM 1494 O O . LEU A 1 182 ? 7.067 10.662 -9.520 1.00 59.94 182 LEU A O 1
ATOM 1498 N N . ASP A 1 183 ? 8.720 11.582 -10.734 1.00 63.09 183 ASP A N 1
ATOM 1499 C CA . ASP A 1 183 ? 9.809 11.161 -9.861 1.00 63.09 183 ASP A CA 1
ATOM 1500 C C . ASP A 1 183 ? 9.655 11.790 -8.469 1.00 63.09 183 ASP A C 1
ATOM 1502 O O . ASP A 1 183 ? 9.792 11.099 -7.467 1.00 63.09 183 ASP A O 1
ATOM 1506 N N . ARG A 1 184 ? 9.203 13.053 -8.385 1.00 62.59 184 ARG A N 1
ATOM 1507 C CA . ARG A 1 184 ? 8.837 13.722 -7.125 1.00 62.59 184 ARG A CA 1
ATOM 1508 C C . ARG A 1 184 ? 7.810 12.933 -6.313 1.00 62.59 184 ARG A C 1
ATOM 1510 O O . ARG A 1 184 ? 7.944 12.888 -5.093 1.00 62.59 184 ARG A O 1
ATOM 1517 N N . GLN A 1 185 ? 6.815 12.300 -6.942 1.00 62.31 185 GLN A N 1
ATOM 1518 C CA . GLN A 1 185 ? 5.850 11.454 -6.221 1.00 62.31 185 GLN A CA 1
ATOM 1519 C C . GLN A 1 185 ? 6.504 10.186 -5.657 1.00 62.31 185 GLN A C 1
ATOM 1521 O O . GLN A 1 185 ? 6.147 9.756 -4.564 1.00 62.31 185 GLN A O 1
ATOM 1526 N N . LEU A 1 186 ? 7.495 9.634 -6.363 1.00 66.62 186 LEU A N 1
ATOM 1527 C CA . LEU A 1 186 ? 8.327 8.531 -5.880 1.00 66.62 186 LEU A CA 1
ATOM 1528 C C . LEU A 1 186 ? 9.439 8.966 -4.928 1.00 66.62 186 LEU A C 1
ATOM 1530 O O . LEU A 1 186 ? 10.075 8.099 -4.347 1.00 66.62 186 LEU A O 1
ATOM 1534 N N . THR A 1 187 ? 9.671 10.260 -4.700 1.00 75.06 187 THR A N 1
ATOM 1535 C CA . THR A 1 187 ? 10.641 10.677 -3.681 1.00 75.06 187 THR A CA 1
ATOM 1536 C C . THR A 1 187 ? 10.163 10.305 -2.283 1.00 75.06 187 THR A C 1
ATOM 1538 O O . THR A 1 187 ? 8.966 10.303 -1.979 1.00 75.06 187 THR A O 1
ATOM 1541 N N . THR A 1 188 ? 11.120 10.120 -1.375 1.00 72.56 188 THR A N 1
ATOM 1542 C CA . THR A 1 188 ? 10.860 9.973 0.063 1.00 72.56 188 THR A CA 1
ATOM 1543 C C . THR A 1 188 ? 9.954 11.084 0.603 1.00 72.56 188 THR A C 1
ATOM 1545 O O . THR A 1 188 ? 9.120 10.828 1.467 1.00 72.56 188 THR A O 1
ATOM 1548 N N . TYR A 1 189 ? 10.063 12.309 0.074 1.00 78.31 189 TYR A N 1
ATOM 1549 C CA . TYR A 1 189 ? 9.204 13.425 0.471 1.00 78.31 189 TYR A CA 1
ATOM 1550 C C . TYR A 1 189 ? 7.751 13.249 0.003 1.00 78.31 189 TYR A C 1
ATOM 1552 O O . TYR A 1 189 ? 6.834 13.393 0.809 1.00 78.31 189 TYR A O 1
ATOM 1560 N N . GLY A 1 190 ? 7.531 12.899 -1.270 1.00 84.88 190 GLY A N 1
ATOM 1561 C CA . GLY A 1 190 ? 6.189 12.653 -1.811 1.00 84.88 190 GLY A CA 1
ATOM 1562 C C . GLY A 1 190 ? 5.465 11.531 -1.065 1.00 84.88 190 GLY A C 1
ATOM 1563 O O . GLY A 1 190 ? 4.338 11.713 -0.598 1.00 84.88 190 GLY A O 1
ATOM 1564 N N . LEU A 1 191 ? 6.156 10.411 -0.847 1.00 88.06 191 LEU A N 1
ATOM 1565 C CA . LEU A 1 191 ? 5.610 9.271 -0.109 1.00 88.06 191 LEU A CA 1
ATOM 1566 C C . LEU A 1 191 ? 5.369 9.585 1.366 1.00 88.06 191 LEU A C 1
ATOM 1568 O O . LEU A 1 191 ? 4.362 9.148 1.920 1.00 88.06 191 LEU A O 1
ATOM 1572 N N . LYS A 1 192 ? 6.240 10.377 2.003 1.00 90.75 192 LYS A N 1
ATOM 1573 C CA . LYS A 1 192 ? 5.995 10.863 3.365 1.00 90.75 192 LYS A CA 1
ATOM 1574 C C . LYS A 1 192 ? 4.706 11.684 3.425 1.00 90.75 192 LYS A C 1
ATOM 1576 O O . LYS A 1 192 ? 3.904 11.456 4.324 1.00 90.75 192 LYS A O 1
ATOM 1581 N N . THR A 1 193 ? 4.470 12.582 2.469 1.00 92.75 193 THR A N 1
ATOM 1582 C CA . THR A 1 193 ? 3.231 13.375 2.414 1.00 92.75 193 THR A CA 1
ATOM 1583 C C . THR A 1 193 ? 1.992 12.489 2.279 1.00 92.75 193 THR A C 1
ATOM 1585 O O . THR A 1 193 ? 1.018 12.692 3.006 1.00 92.75 193 THR A O 1
ATOM 1588 N N . TRP A 1 194 ? 2.026 11.472 1.411 1.00 94.94 194 TRP A N 1
ATOM 1589 C CA . TRP A 1 194 ? 0.934 10.494 1.304 1.00 94.94 194 TRP A CA 1
ATOM 1590 C C . TRP A 1 194 ? 0.712 9.752 2.624 1.00 94.94 194 TRP A C 1
ATOM 1592 O O . TRP A 1 194 ? -0.415 9.633 3.093 1.00 94.94 194 TRP A O 1
ATOM 1602 N N . ARG A 1 195 ? 1.781 9.327 3.299 1.00 96.38 195 ARG A N 1
ATOM 1603 C CA . ARG A 1 195 ? 1.687 8.640 4.597 1.00 96.38 195 ARG A CA 1
ATOM 1604 C C . ARG A 1 195 ? 1.185 9.551 5.721 1.00 96.38 195 ARG A C 1
ATOM 1606 O O . ARG A 1 195 ? 0.416 9.118 6.577 1.00 96.38 195 ARG A O 1
ATOM 1613 N N . ASP A 1 196 ? 1.523 10.834 5.696 1.00 96.62 196 ASP A N 1
ATOM 1614 C CA . ASP A 1 196 ? 0.949 11.820 6.613 1.00 96.62 196 ASP A CA 1
ATOM 1615 C C . ASP A 1 196 ? -0.560 12.009 6.368 1.00 96.62 196 ASP A C 1
ATOM 1617 O O . ASP A 1 196 ? -1.331 12.144 7.323 1.00 96.62 196 ASP A O 1
ATOM 1621 N N . GLN A 1 197 ? -1.009 11.977 5.107 1.00 97.06 197 GLN A N 1
ATOM 1622 C CA . GLN A 1 197 ? -2.434 11.963 4.754 1.00 97.06 197 GLN A CA 1
ATOM 1623 C C . GLN A 1 197 ? -3.127 10.682 5.235 1.00 97.06 197 GLN A C 1
ATOM 1625 O O . GLN A 1 197 ? -4.220 10.766 5.793 1.00 97.06 197 GLN A O 1
ATOM 1630 N N . VAL A 1 198 ? -2.483 9.519 5.094 1.00 98.19 198 VAL A N 1
ATOM 1631 C CA . VAL A 1 198 ? -3.007 8.232 5.576 1.00 98.19 198 VAL A CA 1
ATOM 1632 C C . VAL A 1 198 ? -3.367 8.297 7.050 1.00 98.19 198 VAL A C 1
ATOM 1634 O O . VAL A 1 198 ? -4.483 7.945 7.429 1.00 98.19 198 VAL A O 1
ATOM 1637 N N . TRP A 1 199 ? -2.452 8.792 7.882 1.00 97.94 199 TRP A N 1
ATOM 1638 C CA . TRP A 1 199 ? -2.701 8.900 9.315 1.00 97.94 199 TRP A CA 1
ATOM 1639 C C . TRP A 1 199 ? -3.864 9.844 9.631 1.00 97.94 199 TRP A C 1
ATOM 1641 O O . TRP A 1 199 ? -4.700 9.532 10.477 1.00 97.94 199 TRP A O 1
ATOM 1651 N N . ARG A 1 200 ? -3.958 10.985 8.934 1.00 97.69 200 ARG A N 1
ATOM 1652 C CA . ARG A 1 200 ? -5.086 11.918 9.093 1.00 97.69 200 ARG A CA 1
ATOM 1653 C C . ARG A 1 200 ? -6.414 11.261 8.717 1.00 97.69 200 ARG A C 1
ATOM 1655 O O . ARG A 1 200 ? -7.353 11.320 9.503 1.00 97.69 200 ARG A O 1
ATOM 1662 N N . ASN A 1 201 ? -6.465 10.568 7.582 1.00 98.25 201 ASN A N 1
ATOM 1663 C CA . ASN A 1 201 ? -7.653 9.844 7.130 1.00 98.25 201 ASN A CA 1
ATOM 1664 C C . ASN A 1 201 ? -8.050 8.729 8.112 1.00 98.25 201 ASN A C 1
ATOM 1666 O O . ASN A 1 201 ? -9.228 8.592 8.437 1.00 98.25 201 ASN A O 1
ATOM 1670 N N . ALA A 1 202 ? -7.080 7.984 8.653 1.00 98.00 202 ALA A N 1
ATOM 1671 C CA . ALA A 1 202 ? -7.335 6.975 9.678 1.00 98.00 202 ALA A CA 1
ATOM 1672 C C . ALA A 1 202 ? -7.931 7.592 10.956 1.00 98.00 202 ALA A C 1
ATOM 1674 O O . ALA A 1 202 ? -8.889 7.064 11.517 1.00 98.00 202 ALA A O 1
ATOM 1675 N N . ARG A 1 203 ? -7.427 8.755 11.387 1.00 96.25 203 ARG A N 1
ATOM 1676 C CA . ARG A 1 203 ? -7.986 9.504 12.523 1.00 96.25 203 ARG A CA 1
ATOM 1677 C C . ARG A 1 203 ? -9.411 9.995 12.253 1.00 96.25 203 ARG A C 1
ATOM 1679 O O . ARG A 1 203 ? -10.233 9.913 13.158 1.00 96.25 203 ARG A O 1
ATOM 1686 N N . CYS A 1 204 ? -9.729 10.437 11.034 1.00 96.94 204 CYS A N 1
ATOM 1687 C CA . CYS A 1 204 ? -11.103 10.776 10.647 1.00 96.94 204 CYS A CA 1
ATOM 1688 C C . CYS A 1 204 ? -12.034 9.553 10.709 1.00 96.94 204 CYS A C 1
ATOM 1690 O O . CYS A 1 204 ? -13.130 9.648 11.248 1.00 96.94 204 CYS A O 1
ATOM 1692 N N . LEU A 1 205 ? -11.584 8.386 10.232 1.00 97.50 205 LEU A N 1
ATOM 1693 C CA . LEU A 1 205 ? -12.352 7.134 10.317 1.00 97.50 205 LEU A CA 1
ATOM 1694 C C . LEU A 1 205 ? -12.608 6.686 11.761 1.00 97.50 205 LEU A C 1
ATOM 1696 O O . LEU A 1 205 ? -13.637 6.066 12.039 1.00 97.50 205 LEU A O 1
ATOM 1700 N N . LEU A 1 206 ? -11.663 6.952 12.664 1.00 94.94 206 LEU A N 1
ATOM 1701 C CA . LEU A 1 206 ? -11.798 6.674 14.094 1.00 94.94 206 LEU A CA 1
ATOM 1702 C C . LEU A 1 206 ? -12.754 7.644 14.792 1.00 94.94 206 LEU A C 1
ATOM 1704 O O . LEU A 1 206 ? -13.500 7.214 15.664 1.00 94.94 206 LEU A O 1
ATOM 1708 N N . ALA A 1 207 ? -12.732 8.919 14.398 1.00 95.00 207 ALA A N 1
ATOM 1709 C CA . ALA A 1 207 ? -13.554 9.976 14.982 1.00 95.00 207 ALA A CA 1
ATOM 1710 C C . ALA A 1 207 ? -15.025 9.948 14.535 1.00 95.00 207 ALA A C 1
ATOM 1712 O O . ALA A 1 207 ? -15.851 10.576 15.190 1.00 95.00 207 ALA A O 1
ATOM 1713 N N . ALA A 1 208 ? -15.347 9.235 13.451 1.00 95.56 208 ALA A N 1
ATOM 1714 C CA . ALA A 1 208 ? -16.714 9.109 12.959 1.00 95.56 208 ALA A CA 1
ATOM 1715 C C . ALA A 1 208 ? -17.653 8.529 14.036 1.00 95.56 208 ALA A C 1
ATOM 1717 O O . ALA A 1 208 ? -17.401 7.443 14.564 1.00 95.56 208 ALA A O 1
ATOM 1718 N N . ALA A 1 209 ? -18.747 9.235 14.331 1.00 90.44 209 ALA A N 1
ATOM 1719 C CA . ALA A 1 209 ? -19.675 8.916 15.419 1.00 90.44 209 ALA A CA 1
ATOM 1720 C C . ALA A 1 209 ? -20.572 7.700 15.126 1.00 90.44 209 ALA A C 1
ATOM 1722 O O . ALA A 1 209 ? -21.116 7.088 16.045 1.00 90.44 209 ALA A O 1
ATOM 1723 N N . GLY A 1 210 ? -20.727 7.336 13.851 1.00 94.06 210 GLY A N 1
ATOM 1724 C CA . GLY A 1 210 ? -21.552 6.217 13.410 1.00 94.06 210 GLY A CA 1
ATOM 1725 C C . GLY A 1 210 ? -21.211 5.750 11.998 1.00 94.06 210 GLY A C 1
ATOM 1726 O O . GLY A 1 210 ? -20.315 6.283 11.339 1.00 94.06 210 GLY A O 1
ATOM 1727 N N . GLU A 1 211 ? -21.940 4.740 11.521 1.00 95.12 211 GLU A N 1
ATOM 1728 C CA . GLU A 1 211 ? -21.633 4.097 10.240 1.00 95.12 211 GLU A CA 1
ATOM 1729 C C . GLU A 1 211 ? -21.845 5.036 9.044 1.00 95.12 211 GLU A C 1
ATOM 1731 O O . GLU A 1 211 ? -21.046 5.018 8.114 1.00 95.12 211 GLU A O 1
ATOM 1736 N N . GLU A 1 212 ? -22.843 5.922 9.074 1.00 97.12 212 GLU A N 1
ATOM 1737 C CA . GLU A 1 212 ? -23.076 6.888 7.988 1.00 97.12 212 GLU A CA 1
ATOM 1738 C C . GLU A 1 212 ? -21.892 7.846 7.789 1.00 97.12 212 GLU A C 1
ATOM 1740 O O . GLU A 1 212 ? -21.414 8.030 6.664 1.00 97.12 212 GLU A O 1
ATOM 1745 N N . GLU A 1 213 ? -21.377 8.418 8.880 1.00 97.31 213 GLU A N 1
ATOM 1746 C CA . GLU A 1 213 ? -20.213 9.305 8.854 1.00 97.31 213 GLU A CA 1
ATOM 1747 C C . GLU A 1 213 ? -18.952 8.543 8.433 1.00 97.31 213 GLU A C 1
ATOM 1749 O O . GLU A 1 213 ? -18.187 9.008 7.585 1.00 97.31 213 GLU A O 1
ATOM 1754 N N . ARG A 1 214 ? -18.774 7.317 8.937 1.00 97.38 214 ARG A N 1
ATOM 1755 C CA . ARG A 1 214 ? -17.671 6.448 8.523 1.00 97.38 214 ARG A CA 1
ATOM 1756 C C . ARG A 1 214 ? -17.718 6.172 7.020 1.00 97.38 214 ARG A C 1
ATOM 1758 O O . ARG A 1 214 ? -16.691 6.268 6.350 1.00 97.38 214 ARG A O 1
ATOM 1765 N N . GLN A 1 215 ? -18.897 5.893 6.468 1.00 97.94 215 GLN A N 1
ATOM 1766 C CA . GLN A 1 215 ? -19.085 5.676 5.034 1.00 97.94 215 GLN A CA 1
ATOM 1767 C C . GLN A 1 215 ? -18.826 6.941 4.205 1.00 97.94 215 GLN A C 1
ATOM 1769 O O . GLN A 1 215 ? -18.290 6.845 3.100 1.00 97.94 215 GLN A O 1
ATOM 1774 N N . LEU A 1 216 ? -19.146 8.134 4.720 1.00 97.88 216 LEU A N 1
ATOM 1775 C CA . LEU A 1 216 ? -18.768 9.398 4.077 1.00 97.88 216 LEU A CA 1
ATOM 1776 C C . LEU A 1 216 ? -17.245 9.554 3.989 1.00 97.88 216 LEU A C 1
ATOM 1778 O O . LEU A 1 216 ? -16.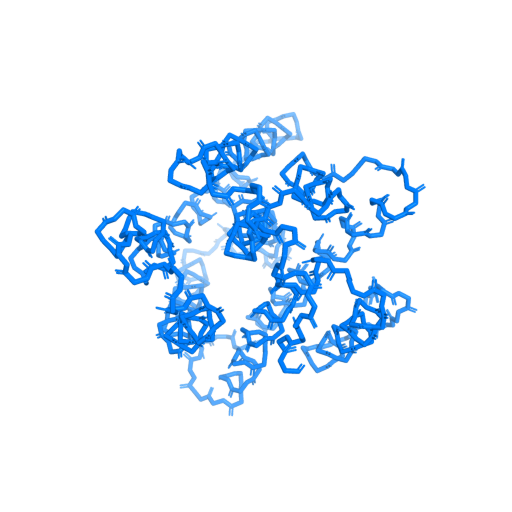732 9.875 2.915 1.00 97.88 216 LEU A O 1
ATOM 1782 N N . VAL A 1 217 ? -16.520 9.266 5.073 1.00 98.25 217 VAL A N 1
ATOM 1783 C CA . VAL A 1 217 ? -15.049 9.325 5.088 1.00 98.25 217 VAL A CA 1
ATOM 1784 C C . VAL A 1 217 ? -14.442 8.288 4.134 1.00 98.25 217 VAL A C 1
ATOM 1786 O O . VAL A 1 217 ? -13.531 8.620 3.379 1.00 98.25 217 VAL A O 1
ATOM 1789 N N . ILE A 1 218 ? -14.970 7.058 4.092 1.00 98.44 218 ILE A N 1
ATOM 1790 C CA . ILE A 1 218 ? -14.521 6.024 3.139 1.00 98.44 218 ILE A CA 1
ATOM 1791 C C . ILE A 1 218 ? -14.716 6.493 1.693 1.00 98.44 218 ILE A C 1
ATOM 1793 O O . ILE A 1 218 ? -13.792 6.388 0.885 1.00 98.44 218 ILE A O 1
ATOM 1797 N N . ARG A 1 219 ? -15.888 7.051 1.360 1.00 98.19 219 ARG A N 1
ATOM 1798 C CA . ARG A 1 219 ? -16.147 7.594 0.019 1.00 98.19 219 ARG A CA 1
ATOM 1799 C C . ARG A 1 219 ? -15.193 8.732 -0.325 1.00 98.19 219 ARG A C 1
ATOM 1801 O O . ARG A 1 219 ? -14.698 8.768 -1.447 1.00 98.19 219 ARG A O 1
ATOM 1808 N N . PHE A 1 220 ? -14.916 9.631 0.618 1.00 98.12 220 PHE A N 1
ATOM 1809 C CA . PHE A 1 220 ? -13.938 10.700 0.424 1.00 98.12 220 PHE A CA 1
ATOM 1810 C C . PHE A 1 220 ? -12.553 10.132 0.078 1.00 98.12 220 PHE A C 1
ATOM 1812 O O . PHE A 1 220 ? -11.995 10.492 -0.955 1.00 98.12 220 PHE A O 1
ATOM 1819 N N . ILE A 1 221 ? -12.053 9.180 0.873 1.00 98.50 221 ILE A N 1
ATOM 1820 C CA . ILE A 1 221 ? -10.764 8.504 0.648 1.00 98.50 221 ILE A CA 1
ATOM 1821 C C . ILE A 1 221 ? -10.716 7.850 -0.742 1.00 98.50 221 ILE A C 1
ATOM 1823 O O . ILE A 1 221 ? -9.763 8.042 -1.497 1.00 98.50 221 ILE A O 1
ATOM 1827 N N . GLN A 1 222 ? -11.765 7.110 -1.106 1.00 98.31 222 GLN A N 1
ATOM 1828 C CA . GLN A 1 222 ? -11.861 6.425 -2.397 1.00 98.31 222 GLN A CA 1
ATOM 1829 C C . GLN A 1 222 ? -11.871 7.396 -3.584 1.00 98.31 222 GLN A C 1
ATOM 1831 O O . GLN A 1 222 ? -11.228 7.133 -4.605 1.00 98.31 222 GLN A O 1
ATOM 1836 N N . GLN A 1 223 ? -12.601 8.511 -3.477 1.00 98.00 223 GLN A N 1
ATOM 1837 C CA . GLN A 1 223 ? -12.674 9.514 -4.542 1.00 98.00 223 GLN A CA 1
ATOM 1838 C C . GLN A 1 223 ? -11.373 10.303 -4.682 1.00 98.00 223 GLN A C 1
ATOM 1840 O O . GLN A 1 223 ? -10.958 10.567 -5.810 1.00 98.00 223 GLN A O 1
ATOM 1845 N N . ASP A 1 224 ? -10.708 10.627 -3.574 1.00 97.50 224 ASP A N 1
ATOM 1846 C CA . ASP A 1 224 ? -9.410 11.305 -3.580 1.00 97.50 224 ASP A CA 1
ATOM 1847 C C . ASP A 1 224 ? -8.329 10.428 -4.235 1.00 97.50 224 ASP A C 1
ATOM 1849 O O . ASP A 1 224 ? -7.655 10.843 -5.181 1.00 97.50 224 ASP A O 1
ATOM 1853 N N . ALA A 1 225 ? -8.261 9.146 -3.857 1.00 98.00 225 ALA A N 1
ATOM 1854 C CA . ALA A 1 225 ? -7.360 8.190 -4.494 1.00 98.00 225 ALA A CA 1
ATOM 1855 C C . ALA A 1 225 ? -7.669 8.004 -5.994 1.00 98.00 225 ALA A C 1
ATOM 1857 O O . ALA A 1 225 ? -6.753 7.911 -6.814 1.00 98.00 225 ALA A O 1
ATOM 1858 N N . LEU A 1 226 ? -8.946 7.983 -6.397 1.00 98.12 226 LEU A N 1
ATOM 1859 C CA . LEU A 1 226 ? -9.325 7.932 -7.814 1.00 98.12 226 LEU A CA 1
ATOM 1860 C C . LEU A 1 226 ? -8.938 9.215 -8.564 1.00 98.12 226 LEU A C 1
ATOM 1862 O O . LEU A 1 226 ? -8.532 9.152 -9.729 1.00 98.12 226 LEU A O 1
ATOM 1866 N N . HIS A 1 227 ? -9.078 10.376 -7.925 1.00 96.50 227 HIS A N 1
ATOM 1867 C CA . HIS A 1 227 ? -8.666 11.651 -8.494 1.00 96.50 227 HIS A CA 1
ATOM 1868 C C . HIS A 1 227 ? -7.167 11.634 -8.801 1.00 96.50 227 HIS A C 1
ATOM 1870 O O . HIS A 1 227 ? -6.783 11.824 -9.958 1.00 96.50 227 HIS A O 1
ATOM 1876 N N . LEU A 1 228 ? -6.344 11.261 -7.819 1.00 93.75 228 LEU A N 1
ATOM 1877 C CA . LEU A 1 228 ? -4.898 11.157 -7.992 1.00 93.75 228 LEU A CA 1
ATOM 1878 C C . LEU A 1 228 ? -4.515 10.122 -9.062 1.00 93.75 228 LEU A C 1
ATOM 1880 O O . LEU A 1 228 ? -3.635 10.371 -9.887 1.00 93.75 228 LEU A O 1
ATOM 1884 N N . ALA A 1 229 ? -5.229 8.993 -9.140 1.00 94.69 229 ALA A N 1
ATOM 1885 C CA . ALA A 1 229 ? -5.021 8.003 -10.197 1.00 94.69 229 ALA A CA 1
ATOM 1886 C C . ALA A 1 229 ? -5.229 8.600 -11.603 1.00 94.69 229 ALA A C 1
ATOM 1888 O O . ALA A 1 229 ? -4.454 8.344 -12.532 1.00 94.69 229 ALA A O 1
ATOM 1889 N N . ARG A 1 230 ? -6.260 9.436 -11.775 1.00 94.06 230 ARG A N 1
ATOM 1890 C CA . ARG A 1 230 ? -6.534 10.122 -13.047 1.00 94.06 230 ARG A CA 1
ATOM 1891 C C . ARG A 1 230 ? -5.445 11.138 -13.383 1.00 94.06 230 ARG A C 1
ATOM 1893 O O . ARG A 1 230 ? -5.101 11.249 -14.561 1.00 94.06 230 ARG A O 1
ATOM 1900 N N . GLU A 1 231 ? -4.892 11.842 -12.399 1.00 90.38 231 GLU A N 1
ATOM 1901 C CA . GLU A 1 231 ? -3.768 12.767 -12.597 1.00 90.38 231 GLU A CA 1
ATOM 1902 C C . GLU A 1 231 ? -2.490 12.033 -13.021 1.00 90.38 231 GLU A C 1
ATOM 1904 O O . GLU A 1 231 ? -1.916 12.361 -14.066 1.00 90.38 231 GLU A O 1
ATOM 1909 N N . ILE A 1 232 ? -2.113 10.971 -12.296 1.00 88.19 232 ILE A N 1
ATOM 1910 C CA . ILE A 1 232 ? -0.971 10.095 -12.625 1.00 88.19 232 ILE A CA 1
ATOM 1911 C C . ILE A 1 232 ? -1.084 9.589 -14.066 1.00 88.19 232 ILE A C 1
ATOM 1913 O O . ILE A 1 232 ? -0.121 9.613 -14.842 1.00 88.19 232 ILE A O 1
ATOM 1917 N N . TYR A 1 233 ? -2.278 9.143 -14.463 1.00 86.19 233 TYR A N 1
ATOM 1918 C CA . TYR A 1 233 ? -2.489 8.639 -15.812 1.00 86.19 233 TYR A CA 1
ATOM 1919 C C . TYR A 1 233 ? -2.430 9.750 -16.866 1.00 86.19 233 TYR A C 1
ATOM 1921 O O . TYR A 1 233 ? -1.827 9.552 -17.925 1.00 86.19 233 TYR A O 1
ATOM 1929 N N . ARG A 1 234 ? -3.043 10.914 -16.614 1.00 86.06 234 ARG A N 1
ATOM 1930 C CA . ARG A 1 234 ? -3.142 12.027 -17.578 1.00 86.06 234 ARG A CA 1
ATOM 1931 C C . ARG A 1 234 ? -1.849 12.819 -17.759 1.00 86.06 234 ARG A C 1
ATOM 1933 O O . ARG A 1 234 ? -1.795 13.599 -18.710 1.00 86.06 234 ARG A O 1
ATOM 1940 N N . PHE A 1 235 ? -0.831 12.597 -16.927 1.00 78.56 235 PHE A N 1
ATOM 1941 C CA . PHE A 1 235 ? 0.457 13.283 -17.014 1.00 78.56 235 PHE A CA 1
ATOM 1942 C C . PHE A 1 235 ? 1.000 13.314 -18.455 1.00 78.56 235 PHE A C 1
ATOM 1944 O O . PHE A 1 235 ? 1.329 12.285 -19.061 1.00 78.56 235 PHE A O 1
ATOM 1951 N N . ALA A 1 236 ? 1.029 14.520 -19.032 1.00 64.88 236 ALA A N 1
ATOM 1952 C CA . ALA A 1 236 ? 1.191 14.739 -20.468 1.00 64.88 236 ALA A CA 1
ATOM 1953 C C . ALA A 1 236 ? 2.487 14.153 -21.067 1.00 64.88 236 ALA A C 1
ATOM 1955 O O . ALA A 1 236 ? 2.392 13.540 -22.135 1.00 64.88 236 ALA A O 1
ATOM 1956 N N . PRO A 1 237 ? 3.653 14.241 -20.396 1.00 66.19 237 PRO A N 1
ATOM 1957 C CA . PRO A 1 237 ? 4.899 13.625 -20.858 1.00 66.19 237 PRO A CA 1
ATOM 1958 C C . PRO A 1 237 ? 4.769 12.138 -21.179 1.00 66.19 237 PRO A C 1
ATOM 1960 O O . PRO A 1 237 ? 5.174 11.688 -22.247 1.00 66.19 237 PRO A O 1
ATOM 1963 N N . LEU A 1 238 ? 4.137 11.373 -20.286 1.00 65.81 238 LEU A N 1
ATOM 1964 C CA . LEU A 1 238 ? 3.934 9.942 -20.489 1.00 65.81 238 LEU A CA 1
ATOM 1965 C C . LEU A 1 238 ? 2.811 9.669 -21.479 1.00 65.81 238 LEU A C 1
ATOM 1967 O O . LEU A 1 238 ? 2.918 8.750 -22.282 1.00 65.81 238 LEU A O 1
ATOM 1971 N N . ARG A 1 239 ? 1.756 10.490 -21.496 1.00 68.50 239 ARG A N 1
ATOM 1972 C CA . ARG A 1 239 ? 0.648 10.333 -22.448 1.00 68.50 239 ARG A CA 1
ATOM 1973 C C . ARG A 1 239 ? 1.114 10.381 -23.906 1.00 68.50 239 ARG A C 1
ATOM 1975 O O . ARG A 1 239 ? 0.665 9.556 -24.699 1.00 68.50 239 ARG A O 1
ATOM 1982 N N . LEU A 1 240 ? 2.010 11.310 -24.242 1.00 63.62 240 LEU A N 1
ATOM 1983 C CA . LEU A 1 240 ? 2.518 11.500 -25.608 1.00 63.62 240 LEU A CA 1
ATOM 1984 C C . LEU A 1 240 ? 3.411 10.346 -26.080 1.00 63.62 240 LEU A C 1
ATOM 1986 O O . LEU A 1 240 ? 3.462 10.050 -27.270 1.00 63.62 240 LEU A O 1
ATOM 1990 N N . LEU A 1 241 ? 4.061 9.647 -25.150 1.00 65.38 241 LEU A N 1
ATOM 1991 C CA . LEU A 1 241 ? 4.985 8.560 -25.463 1.00 65.38 241 LEU A CA 1
ATOM 1992 C C . LEU A 1 241 ? 4.293 7.184 -25.514 1.00 65.38 241 LEU A C 1
ATOM 1994 O O . LEU A 1 241 ? 4.906 6.206 -25.936 1.00 65.38 241 LEU A O 1
ATOM 1998 N N . ARG A 1 242 ? 3.011 7.070 -25.135 1.00 69.31 242 ARG A N 1
ATOM 1999 C CA . ARG A 1 242 ? 2.271 5.786 -25.089 1.00 69.31 242 ARG A CA 1
ATOM 2000 C C . ARG A 1 242 ? 2.312 4.952 -26.375 1.00 69.31 242 ARG A C 1
ATOM 2002 O O . ARG A 1 242 ? 2.320 3.728 -26.257 1.00 69.31 242 ARG A O 1
ATOM 2009 N N . PRO A 1 243 ? 2.343 5.523 -27.593 1.00 65.06 243 PRO A N 1
ATOM 2010 C CA . PRO A 1 243 ? 2.512 4.716 -28.802 1.00 65.06 243 PRO A CA 1
ATOM 2011 C C . PRO A 1 243 ? 3.814 3.896 -28.795 1.00 65.06 243 PRO A C 1
ATOM 2013 O O . PRO A 1 243 ? 3.818 2.752 -29.251 1.00 65.06 243 PRO A O 1
ATOM 2016 N N . LEU A 1 244 ? 4.885 4.429 -28.192 1.00 63.94 244 LEU A N 1
ATOM 2017 C CA . LEU A 1 244 ? 6.171 3.744 -28.022 1.00 63.94 244 LEU A CA 1
ATOM 2018 C C . LEU A 1 244 ? 6.093 2.629 -26.975 1.00 63.94 244 LEU A C 1
ATOM 2020 O O . LEU A 1 244 ? 6.804 1.635 -27.091 1.00 63.94 244 LEU A O 1
ATOM 2024 N N . ALA A 1 245 ? 5.169 2.723 -26.012 1.00 61.97 245 ALA A N 1
ATOM 2025 C CA . ALA A 1 245 ? 4.970 1.694 -24.992 1.00 61.97 245 ALA A CA 1
ATOM 2026 C C . ALA A 1 245 ? 4.656 0.316 -25.586 1.00 61.97 245 ALA A C 1
ATOM 2028 O O . ALA A 1 245 ? 5.013 -0.687 -24.978 1.00 61.97 245 ALA A O 1
ATOM 2029 N N . ARG A 1 246 ? 4.072 0.240 -26.795 1.00 59.06 246 ARG A N 1
ATOM 2030 C CA . ARG A 1 246 ? 3.785 -1.033 -27.483 1.00 59.06 246 ARG A CA 1
ATOM 2031 C C . ARG A 1 246 ? 5.032 -1.818 -27.886 1.00 59.06 246 ARG A C 1
ATOM 2033 O O . ARG A 1 246 ? 5.003 -3.043 -27.844 1.00 59.06 246 ARG A O 1
ATOM 2040 N N . TRP A 1 247 ? 6.112 -1.117 -28.219 1.00 55.06 247 TRP A N 1
ATOM 2041 C CA . TRP A 1 247 ? 7.398 -1.701 -28.617 1.00 55.06 247 TRP A CA 1
ATOM 2042 C C . TRP A 1 247 ? 8.249 -2.136 -27.419 1.00 55.06 247 TRP A C 1
ATOM 2044 O O . TRP A 1 247 ? 9.202 -2.894 -27.569 1.00 55.06 247 TRP A O 1
ATOM 2054 N N . MET A 1 248 ? 7.869 -1.705 -26.216 1.00 56.50 248 MET A N 1
ATOM 2055 C CA . MET A 1 248 ? 8.596 -1.953 -24.970 1.00 56.50 248 MET A CA 1
ATOM 2056 C C . MET A 1 248 ? 7.996 -3.106 -24.139 1.00 56.50 248 MET A C 1
ATOM 2058 O O . MET A 1 248 ? 8.464 -3.378 -23.040 1.00 56.50 248 MET A O 1
ATOM 2062 N N . ARG A 1 249 ? 6.979 -3.812 -24.663 1.00 56.34 249 ARG A N 1
ATOM 2063 C CA . ARG A 1 249 ? 6.148 -4.820 -23.960 1.00 56.34 249 ARG A CA 1
ATOM 2064 C C . ARG A 1 249 ? 6.793 -6.201 -23.736 1.00 56.34 249 ARG A C 1
ATOM 2066 O O . ARG A 1 249 ? 6.086 -7.123 -23.345 1.00 56.34 249 ARG A O 1
ATOM 2073 N N . ARG A 1 250 ? 8.084 -6.394 -24.035 1.00 51.31 250 ARG A N 1
ATOM 2074 C CA . ARG A 1 250 ? 8.724 -7.733 -24.047 1.00 51.31 250 ARG A CA 1
ATOM 2075 C C . ARG A 1 250 ? 9.642 -8.049 -22.864 1.00 51.31 250 ARG A C 1
ATOM 2077 O O . ARG A 1 250 ? 10.266 -9.103 -22.889 1.00 51.31 250 ARG A O 1
ATOM 2084 N N . TRP A 1 251 ? 9.741 -7.204 -21.841 1.00 52.94 251 TRP A N 1
ATOM 2085 C CA . TRP A 1 251 ? 10.867 -7.313 -20.908 1.00 52.94 251 TRP A CA 1
ATOM 2086 C C . TRP A 1 251 ? 10.425 -7.585 -19.474 1.00 52.94 251 TRP A C 1
ATOM 2088 O O . TRP A 1 251 ? 9.639 -6.845 -18.889 1.00 52.94 251 TRP A O 1
ATOM 2098 N N . ARG A 1 252 ? 10.935 -8.703 -18.950 1.00 47.56 252 ARG A N 1
ATOM 2099 C CA . ARG A 1 252 ? 10.774 -9.155 -17.571 1.00 47.56 252 ARG A CA 1
ATOM 2100 C C . ARG A 1 252 ? 11.624 -8.257 -16.668 1.00 47.56 252 ARG A C 1
ATOM 2102 O O . ARG A 1 252 ? 12.835 -8.181 -16.847 1.00 47.56 252 ARG A O 1
ATOM 2109 N N . LEU A 1 253 ? 10.982 -7.565 -15.732 1.00 50.34 253 LEU A N 1
ATOM 2110 C CA . LEU A 1 253 ? 11.630 -7.148 -14.483 1.00 50.34 253 LEU A CA 1
ATOM 2111 C C . LEU A 1 253 ? 11.896 -8.430 -13.694 1.00 50.34 253 LEU A C 1
ATOM 2113 O O . LEU A 1 253 ? 10.990 -9.254 -13.697 1.00 50.34 253 LEU A O 1
ATOM 2117 N N . PHE A 1 254 ? 13.079 -8.576 -13.086 1.00 52.94 254 PHE A N 1
ATOM 2118 C CA . PHE A 1 254 ? 13.537 -9.736 -12.290 1.00 52.94 254 PHE A CA 1
ATOM 2119 C C . PHE A 1 254 ? 12.763 -11.049 -12.491 1.00 52.94 254 PHE A C 1
ATOM 2121 O O . PHE A 1 254 ? 11.650 -11.172 -11.922 1.00 52.94 254 PHE A O 1
#

Solvent-accessible surface area (backbone atoms only — not comparable to full-atom values): 13693 Å² total; per-residue (Å²): 88,80,42,87,93,39,78,33,89,45,61,67,44,48,51,52,49,48,50,56,51,41,58,51,23,64,73,69,71,40,47,63,34,49,24,51,51,56,51,47,54,51,51,53,53,49,55,58,43,57,78,45,101,71,49,91,53,42,67,60,53,42,53,51,52,42,51,46,52,39,54,54,39,52,35,50,51,29,49,75,74,72,48,88,30,58,61,22,46,44,53,36,50,54,37,27,76,65,67,67,57,52,62,70,45,38,28,51,27,41,48,40,23,46,50,51,40,41,42,18,56,44,52,29,52,52,38,60,74,72,49,32,86,81,32,71,67,50,44,52,51,53,49,48,44,61,53,50,48,52,59,55,45,55,69,48,42,59,60,53,53,52,50,52,40,70,78,38,42,90,78,44,54,91,41,52,80,71,44,45,67,63,49,41,51,66,30,61,65,36,46,46,54,50,53,55,48,22,54,53,51,14,50,52,49,63,67,36,91,46,70,71,53,30,50,50,50,52,52,49,37,36,50,52,24,31,51,52,41,51,50,64,61,60,40,60,76,59,53,75,46,42,78,57,43,70,81,62,73,83,72,82,75,132

Sequence (254 aa):
MRMGGAEVNGIDDLAAVMDVHLARFDRDGDHRAAFLRVYRHMTLAVRERLRRPFFLDPAWVERVAVRFGWYYFDALERFERGDDPPPAWAYAFDIAARKRAFLLQDILLGMNAHINNDLPLVVAEILRAEGDERSVFETVRRRFDHDQINRVLHDVIPGVQDEVARHYGRLIRPLGRLMGDLDRQLTTYGLKTWRDQVWRNARCLLAAAGEEERQLVIRFIQQDALHLAREIYRFAPLRLLRPLARWMRRWRLF

Radius of gyration: 18.02 Å; Cα contacts (8 Å, |Δi|>4): 250; chains: 1; bounding box: 41×37×54 Å

Mean predicted aligned error: 5.73 Å

pLDDT: mean 87.88, std 13.89, range [47.56, 98.69]